Protein AF-A0A1F9XJW6-F1 (afdb_monomer)

Radius of gyration: 39.07 Å; Cα contacts (8 Å, |Δi|>4): 129; chains: 1; bounding box: 81×74×136 Å

Solvent-accessible surface area (backbone atoms only — not comparable to full-atom values): 18898 Å² total; per-residue (Å²): 128,66,72,68,56,54,55,54,53,54,54,53,54,53,54,52,55,54,54,67,70,57,61,78,80,76,74,86,82,83,87,76,92,79,86,77,86,82,75,82,72,80,76,80,79,84,74,91,70,96,68,95,82,71,91,80,69,71,83,71,59,67,58,60,57,50,54,55,50,53,52,53,53,46,32,70,75,34,36,72,61,27,33,57,49,10,54,53,30,28,59,50,9,52,54,30,29,54,53,9,52,58,29,29,58,52,7,53,60,27,34,58,51,12,51,61,29,39,79,70,72,37,52,75,62,11,54,57,29,33,57,51,8,53,54,29,29,56,50,8,54,53,30,28,60,50,8,55,54,32,26,62,48,10,52,55,36,30,56,55,12,51,57,49,49,54,56,49,51,53,53,49,52,54,49,50,52,48,62,70,67,65,77,79,77,74,86,70,70,82,76,79,76,66,90,73,81,82,74,91,81,74,89,77,78,78,68,86,76,81,77,74,78,79,77,81,79,80,76,71,90,72,86,71,81,71,80,80,74,80,79,76,79,79,73,80,87,69,84,78,80,76,72,80,80,74,80,76,74,79,80,70,80,77,72,82,78,73,81,74,81,79,77,82,91,76,75,77,76,78,78,84,74,81,75,82,74,87,79,73,77,83,78,87,78,81,84,78,86,84,89,78,87,133

Secondary structure (DSSP, 8-state):
-HHHHHHHHHHHHHHHHHHHHHGGGS------PPP--------------------SS-TTHHHHHHHHHHHHHHHHH-HHHHHHHHHHHHHHHHHHHHHHHHHHHHHHHHHHHHHHHHTTT-HHHHHHHHHHHHHHHHHHHHHHHHHHHHHHHHHHHHHHHHHHHHHHHHHHHHHHHHHHHTSSS----------------------------------------PPPPP---------------PPPPP---PPP-PPPPPP-TT-PPPPPPPPP-TT-PPP-----------

Foldseek 3Di:
DPVVVVVVVVVVVVVVVVVVVPPVPPDDDDDDDDDDDPDPPPPPPPDDDDDPPPPDDDPPPVVVVVVVVVLLVVCLVCLPVLLVVLVVLLVVLVVLLVVLVVLLVVLVVLQVVLVVCVVVVNNVSSVVSNVVSVVSNVVSVVSNVVSVVSNVVSVVSNVSSVVSVVVVVVVVVVVVVCVVVVPPDDPPDPPPPDPDPPDPDDDPPPDPDPPPPDDDPPPDDDPPPDPDDPDDPDDPDDPPPPDPDDPDPPPPDDPPDPPDDDDDPDDDPPDDDDDPDPPDDDDDDDDDDDDDDD

Nearest PDB structures (foldseek):
  9eon-assembly1_A  TM=7.447E-01  e=4.472E-01  Synechocystis sp. PCC 6803
  7o3x-assembly1_E  TM=5.287E-01  e=9.863E-02  Synechocystis sp. PCC 6803 substr. Kazusa
  8qhw-assembly1_E  TM=7.324E-01  e=5.643E-01  Synechocystis sp. PCC 6803
  4whe-assembly1_A  TM=7.613E-01  e=9.522E-01  Escherichia coli K-12
  9eom-assembly1_A-2  TM=7.386E-01  e=8.477E-01  Synechocystis sp. PCC 6803

Structure (mmCIF, N/CA/C/O backbone):
data_AF-A0A1F9XJW6-F1
#
_entry.id   AF-A0A1F9XJW6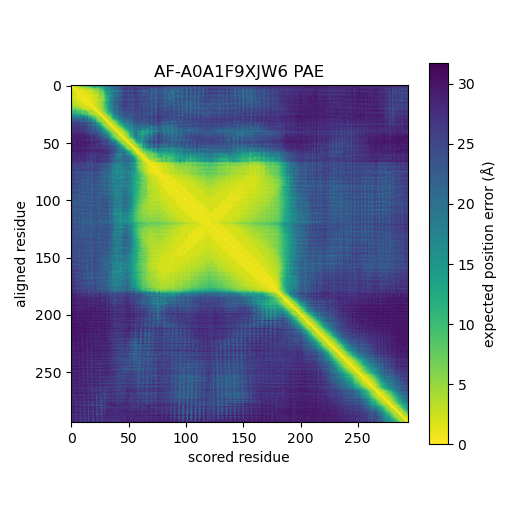-F1
#
loop_
_atom_site.group_PDB
_atom_site.id
_atom_site.type_symbol
_atom_site.label_atom_id
_atom_site.label_alt_id
_atom_site.label_comp_id
_atom_site.label_asym_id
_atom_site.label_entity_id
_atom_site.label_seq_id
_atom_site.pdbx_PDB_ins_code
_atom_site.Cartn_x
_atom_site.Cartn_y
_atom_site.Cartn_z
_atom_site.occupancy
_atom_site.B_iso_or_equiv
_atom_site.auth_seq_id
_atom_site.auth_comp_id
_atom_site.auth_asym_id
_atom_site.auth_atom_id
_atom_site.pdbx_PDB_model_num
ATOM 1 N N . MET A 1 1 ? 3.107 -6.593 47.183 1.00 51.91 1 MET A N 1
ATOM 2 C CA . MET A 1 1 ? 2.900 -5.340 46.409 1.00 51.91 1 MET A CA 1
ATOM 3 C C . MET A 1 1 ? 4.132 -4.895 45.603 1.00 51.91 1 MET A C 1
ATOM 5 O O . MET A 1 1 ? 4.040 -3.910 44.878 1.00 51.91 1 MET A O 1
ATOM 9 N N . GLU A 1 2 ? 5.261 -5.609 45.651 1.00 59.97 2 GLU A N 1
ATOM 10 C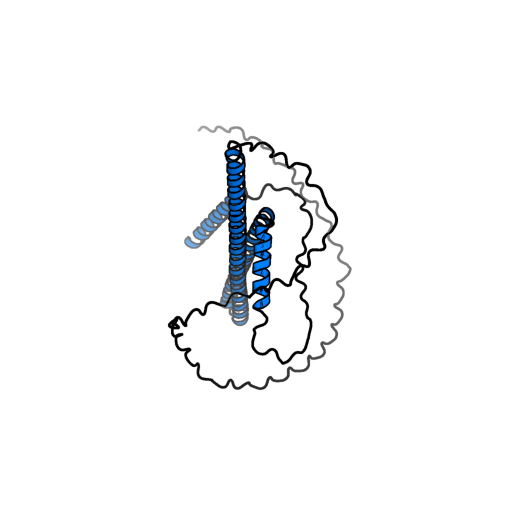 CA . GLU A 1 2 ? 6.522 -5.151 45.036 1.00 59.97 2 GLU A CA 1
ATOM 11 C C . GLU A 1 2 ? 6.629 -5.425 43.524 1.00 59.97 2 GLU A C 1
ATOM 13 O O . GLU A 1 2 ? 7.205 -4.624 42.790 1.00 59.97 2 GLU A O 1
ATOM 18 N N . GLY A 1 3 ? 5.964 -6.465 43.006 1.00 62.66 3 GLY A N 1
ATOM 19 C CA . GLY A 1 3 ? 6.043 -6.819 41.580 1.00 62.66 3 GLY A CA 1
ATOM 20 C C . GLY A 1 3 ? 5.408 -5.807 40.613 1.00 62.66 3 GLY A C 1
ATOM 21 O O . GLY A 1 3 ? 5.877 -5.649 39.488 1.00 62.66 3 GLY A O 1
ATOM 22 N N . LYS A 1 4 ? 4.367 -5.069 41.035 1.00 69.88 4 LYS A N 1
ATOM 23 C CA . LYS A 1 4 ? 3.706 -4.064 40.173 1.00 69.88 4 LYS A CA 1
ATOM 24 C C . LYS A 1 4 ? 4.541 -2.789 40.010 1.00 69.88 4 LYS A C 1
ATOM 26 O O . LYS A 1 4 ? 4.472 -2.152 38.963 1.00 69.88 4 LYS A O 1
ATOM 31 N N . LYS A 1 5 ? 5.360 -2.435 41.009 1.00 73.31 5 LYS A N 1
ATOM 32 C CA . LYS A 1 5 ? 6.242 -1.259 40.935 1.00 73.31 5 LYS A CA 1
ATOM 33 C C . LYS A 1 5 ? 7.431 -1.506 40.003 1.00 73.31 5 LYS A C 1
ATOM 35 O O . LYS A 1 5 ? 7.752 -0.627 39.209 1.00 73.31 5 LYS A O 1
ATOM 40 N N . MET A 1 6 ? 8.002 -2.716 40.008 1.00 74.44 6 MET A N 1
ATOM 41 C CA . MET A 1 6 ? 9.102 -3.065 39.098 1.00 74.44 6 MET A CA 1
ATOM 42 C C . MET A 1 6 ? 8.693 -3.064 37.620 1.00 74.44 6 MET A C 1
ATOM 44 O O . MET A 1 6 ? 9.423 -2.522 36.796 1.00 74.44 6 MET A O 1
ATOM 48 N N . LYS A 1 7 ? 7.502 -3.576 37.273 1.00 78.12 7 LYS A N 1
ATOM 49 C CA . LYS A 1 7 ? 7.021 -3.555 35.876 1.00 78.12 7 LYS A CA 1
ATOM 50 C C . LYS A 1 7 ? 6.853 -2.131 35.334 1.00 78.12 7 LYS A C 1
ATOM 52 O O . LYS A 1 7 ? 7.158 -1.876 34.172 1.00 78.12 7 LYS A O 1
ATOM 57 N N . LYS A 1 8 ? 6.419 -1.194 36.185 1.00 80.56 8 LYS A N 1
ATOM 58 C CA . LYS A 1 8 ? 6.238 0.215 35.806 1.00 80.56 8 LYS A CA 1
ATOM 59 C C . LYS A 1 8 ? 7.578 0.925 35.586 1.00 80.56 8 LYS A C 1
ATOM 61 O O . LYS A 1 8 ? 7.698 1.687 34.634 1.00 80.56 8 LYS A O 1
ATOM 66 N N . LEU A 1 9 ? 8.588 0.620 36.407 1.00 80.56 9 LEU A N 1
ATOM 67 C CA . LEU A 1 9 ? 9.948 1.131 36.206 1.00 80.56 9 LEU A CA 1
ATOM 68 C C . LEU A 1 9 ? 10.569 0.596 34.907 1.00 80.56 9 LEU A C 1
ATOM 70 O O . LEU A 1 9 ? 11.133 1.366 34.138 1.00 80.56 9 LEU A O 1
ATOM 74 N N . PHE A 1 10 ? 10.415 -0.702 34.631 1.00 84.19 10 PHE A N 1
ATOM 75 C CA . PHE A 1 10 ? 10.996 -1.330 33.440 1.00 84.19 10 PHE A CA 1
ATOM 76 C C . PHE A 1 10 ? 10.370 -0.802 32.138 1.00 84.19 10 PHE A C 1
ATOM 78 O O . PHE A 1 10 ? 11.079 -0.513 31.178 1.00 84.19 10 PHE A O 1
ATOM 85 N N . SER A 1 11 ? 9.049 -0.591 32.130 1.00 83.25 11 SER A N 1
ATOM 86 C CA . SER A 1 11 ? 8.334 0.024 31.003 1.00 83.25 11 SER A CA 1
ATOM 87 C C . SER A 1 11 ? 8.794 1.463 30.727 1.00 83.25 11 SER A C 1
ATOM 89 O O . SER A 1 11 ? 8.981 1.827 29.567 1.00 83.25 11 SER A O 1
ATOM 91 N N . MET A 1 12 ? 9.042 2.266 31.770 1.00 80.00 12 MET A N 1
ATOM 92 C CA . MET A 1 12 ? 9.513 3.649 31.612 1.00 80.00 12 MET A CA 1
ATOM 93 C C . MET A 1 12 ? 10.936 3.723 31.043 1.00 80.00 12 MET A C 1
ATOM 95 O O . MET A 1 12 ? 11.207 4.559 30.182 1.00 80.00 12 MET A O 1
ATOM 99 N N . VAL A 1 13 ? 11.831 2.832 31.483 1.00 79.69 13 VAL A N 1
ATOM 100 C CA . VAL A 1 13 ? 13.213 2.768 30.979 1.00 79.69 13 VAL A CA 1
ATOM 101 C C . VAL A 1 13 ? 13.242 2.331 29.511 1.00 79.69 13 VAL A C 1
ATOM 103 O O . VAL A 1 13 ? 13.961 2.925 28.709 1.00 79.69 13 VAL A O 1
ATOM 106 N N . LEU A 1 14 ? 12.411 1.354 29.133 1.00 81.88 14 LEU A N 1
ATOM 107 C CA . LEU A 1 14 ? 12.336 0.872 27.753 1.00 81.88 14 LEU A CA 1
ATOM 108 C C . LEU A 1 14 ? 11.771 1.938 26.796 1.00 81.88 14 LEU A C 1
ATOM 110 O O . LEU A 1 14 ? 12.316 2.141 25.713 1.00 81.88 14 LEU A O 1
ATOM 114 N N . ALA A 1 15 ? 10.735 2.676 27.212 1.00 76.69 15 ALA A N 1
ATOM 115 C CA . ALA A 1 15 ? 10.178 3.777 26.422 1.00 76.69 15 ALA A CA 1
ATOM 116 C C . ALA A 1 15 ? 11.183 4.930 26.225 1.00 76.69 15 ALA A C 1
ATOM 118 O O . ALA A 1 15 ? 11.263 5.501 25.136 1.00 76.69 15 ALA A O 1
ATOM 119 N N . GLY A 1 16 ? 11.990 5.238 27.249 1.00 71.62 16 GLY A N 1
ATOM 120 C CA . GLY A 1 16 ? 13.049 6.248 27.163 1.00 71.62 16 GLY A CA 1
ATOM 121 C C . GLY A 1 16 ? 14.167 5.874 26.183 1.00 71.62 16 GLY A C 1
ATOM 122 O O . GLY A 1 16 ? 14.610 6.723 25.410 1.00 71.62 16 GLY A O 1
ATOM 123 N N . MET A 1 17 ? 14.582 4.602 26.156 1.00 71.31 17 MET A N 1
ATOM 124 C CA . MET A 1 17 ? 15.602 4.125 25.211 1.00 71.31 17 MET A CA 1
ATOM 125 C C . MET A 1 17 ? 15.122 4.148 23.755 1.00 71.31 17 MET A C 1
ATOM 127 O O . MET A 1 17 ? 15.890 4.521 22.871 1.00 71.31 17 MET A O 1
ATOM 131 N N . ILE A 1 18 ? 13.853 3.812 23.495 1.00 69.44 18 ILE A N 1
ATOM 132 C CA . ILE A 1 18 ? 13.290 3.863 22.136 1.00 69.44 18 ILE A CA 1
ATOM 133 C C . ILE A 1 18 ? 13.202 5.314 21.641 1.00 69.44 18 ILE A C 1
ATOM 135 O O . ILE A 1 18 ? 13.579 5.597 20.506 1.00 69.44 18 ILE A O 1
ATOM 139 N N . ALA A 1 19 ? 12.782 6.258 22.491 1.00 59.31 19 ALA A N 1
ATOM 140 C CA . ALA A 1 19 ? 12.709 7.670 22.113 1.00 59.31 19 ALA A CA 1
ATOM 141 C C . ALA A 1 19 ? 14.088 8.259 21.750 1.00 59.31 19 ALA A C 1
ATOM 143 O O . ALA A 1 19 ? 14.200 8.991 20.768 1.00 59.31 19 ALA A O 1
ATOM 144 N N . ALA A 1 20 ? 15.145 7.898 22.487 1.00 56.91 20 ALA A N 1
ATOM 145 C CA . ALA A 1 20 ? 16.503 8.385 22.230 1.00 56.91 20 ALA A CA 1
ATOM 146 C C . ALA A 1 20 ? 17.121 7.837 20.927 1.00 56.91 20 ALA A C 1
ATOM 148 O O . ALA A 1 20 ? 17.938 8.519 20.312 1.00 56.91 20 ALA A O 1
ATOM 149 N N . ALA A 1 21 ? 16.718 6.643 20.478 1.00 58.50 21 ALA A N 1
ATOM 150 C CA . ALA A 1 21 ? 17.235 6.033 19.251 1.00 58.50 21 ALA A CA 1
ATOM 151 C C . ALA A 1 21 ? 16.559 6.550 17.965 1.00 58.50 21 ALA A C 1
ATOM 153 O O . ALA A 1 21 ? 17.171 6.509 16.901 1.00 58.50 21 ALA A O 1
ATOM 154 N N . VAL A 1 22 ? 15.319 7.052 18.041 1.00 54.22 22 VAL A N 1
ATOM 155 C CA . VAL A 1 22 ? 14.561 7.511 16.854 1.00 54.22 22 VAL A CA 1
ATOM 156 C C . VAL A 1 22 ? 14.770 9.003 16.548 1.00 54.22 22 VAL A C 1
ATOM 158 O O . VAL A 1 22 ? 14.610 9.433 15.407 1.00 54.22 22 VAL A O 1
ATOM 161 N N . LEU A 1 23 ? 15.183 9.806 17.533 1.00 46.47 23 LEU A N 1
ATOM 162 C CA . LEU A 1 23 ? 15.310 11.261 17.387 1.00 46.47 23 LEU A CA 1
ATOM 163 C C . LEU A 1 23 ? 16.379 11.780 16.393 1.00 46.47 23 LEU A C 1
ATOM 165 O O . LEU A 1 23 ? 16.123 12.833 15.807 1.00 46.47 23 LEU A O 1
ATOM 169 N N . PRO A 1 24 ? 17.523 11.118 16.124 1.00 49.72 24 PRO A N 1
ATOM 170 C CA . PRO A 1 24 ? 18.512 11.677 15.198 1.00 49.72 24 PRO A CA 1
ATOM 171 C C . PRO A 1 24 ? 18.235 11.426 13.701 1.00 49.72 24 PRO A C 1
ATOM 173 O O . PRO A 1 24 ? 19.009 11.898 12.877 1.00 49.72 24 PRO A O 1
ATOM 176 N N . LEU A 1 25 ? 17.145 10.747 13.312 1.00 52.47 25 LEU A N 1
ATOM 177 C CA . LEU A 1 25 ? 16.832 10.459 11.895 1.00 52.47 25 LEU A CA 1
ATOM 178 C C . LEU A 1 25 ? 15.906 11.485 11.207 1.00 52.47 25 LEU A C 1
ATOM 180 O O . LEU A 1 25 ? 15.535 11.290 10.055 1.00 52.47 25 LEU A O 1
ATOM 184 N N . PHE A 1 26 ? 15.527 12.574 11.886 1.00 49.31 26 PHE A N 1
ATOM 185 C CA . PHE A 1 26 ? 14.564 13.563 11.366 1.00 49.31 26 PHE A CA 1
ATOM 186 C C . PHE A 1 26 ? 15.106 14.992 11.224 1.00 49.31 26 PHE A C 1
ATOM 188 O O . PHE A 1 26 ? 14.334 15.929 11.006 1.00 49.31 26 PHE A O 1
ATOM 195 N N . ALA A 1 27 ? 16.420 15.181 11.317 1.00 47.72 27 ALA A N 1
ATOM 196 C CA . ALA A 1 27 ? 17.040 16.443 10.945 1.00 47.72 27 ALA A CA 1
ATOM 197 C C . ALA A 1 27 ? 17.564 16.339 9.509 1.00 47.72 27 ALA A C 1
ATOM 199 O O . ALA A 1 27 ? 18.349 15.447 9.219 1.00 47.72 27 ALA A O 1
ATOM 200 N N . GLU A 1 28 ? 17.160 17.303 8.677 1.00 49.34 28 GLU A N 1
ATOM 201 C CA . GLU A 1 28 ? 17.717 17.614 7.352 1.00 49.34 28 GLU A CA 1
ATOM 202 C C . GLU A 1 28 ? 16.995 17.009 6.132 1.00 49.34 28 GLU A C 1
ATOM 204 O O . GLU A 1 28 ? 17.388 15.998 5.575 1.00 49.34 28 GLU A O 1
ATOM 209 N N . GLU A 1 29 ? 15.968 17.720 5.645 1.00 45.22 29 GLU A N 1
ATOM 210 C CA . GLU A 1 29 ? 15.881 18.042 4.212 1.00 45.22 29 GLU A CA 1
ATOM 211 C C . GLU A 1 29 ? 14.974 19.265 3.987 1.00 45.22 29 GLU A C 1
ATOM 213 O O . GLU A 1 29 ? 13.747 19.231 4.122 1.00 45.22 29 GLU A O 1
ATOM 218 N N . LYS A 1 30 ? 15.615 20.398 3.686 1.00 46.75 30 LYS A N 1
ATOM 219 C CA . LYS A 1 30 ? 14.968 21.642 3.268 1.00 46.75 30 LYS A CA 1
ATOM 220 C C . LYS A 1 30 ? 14.551 21.537 1.798 1.00 46.75 30 LYS A C 1
ATOM 222 O O . LYS A 1 30 ? 15.391 21.379 0.924 1.00 46.75 30 LYS A O 1
ATOM 227 N N . SER A 1 31 ? 13.247 21.687 1.573 1.00 56.38 31 SER A N 1
ATOM 228 C CA . SER A 1 31 ? 12.591 22.368 0.443 1.00 56.38 31 SER A CA 1
ATOM 229 C C . SER A 1 31 ? 13.362 22.455 -0.887 1.00 56.38 31 SER A C 1
ATOM 231 O O . SER A 1 31 ? 14.024 23.454 -1.166 1.00 56.38 31 SER A O 1
ATOM 233 N N . GLY A 1 32 ? 13.158 21.457 -1.749 1.00 42.62 32 GLY A N 1
ATOM 234 C CA . GLY A 1 32 ? 13.296 21.590 -3.199 1.00 42.62 32 GLY A CA 1
ATOM 235 C C . GLY A 1 32 ? 11.911 21.603 -3.844 1.00 42.62 32 GLY A C 1
ATOM 236 O O . GLY A 1 32 ? 11.192 20.604 -3.798 1.00 42.62 32 GLY A O 1
ATOM 237 N N . GLU A 1 33 ? 11.523 22.742 -4.412 1.00 50.03 33 GLU A N 1
ATOM 238 C CA . GLU A 1 33 ? 10.336 22.884 -5.254 1.00 50.03 33 GLU A CA 1
ATOM 239 C C . GLU A 1 33 ? 10.422 21.909 -6.440 1.00 50.03 33 GLU A C 1
ATOM 241 O O . GLU A 1 33 ? 11.383 21.931 -7.210 1.00 50.03 33 GLU A O 1
ATOM 246 N N . LEU A 1 34 ? 9.420 21.036 -6.589 1.00 46.56 34 LEU A N 1
ATOM 247 C CA . LEU A 1 34 ? 9.275 20.174 -7.762 1.00 46.56 34 LEU A CA 1
ATOM 248 C C . LEU A 1 34 ? 8.178 20.707 -8.692 1.00 46.56 34 LEU A C 1
ATOM 250 O O . LEU A 1 34 ? 7.112 21.107 -8.217 1.00 46.56 34 LEU A O 1
ATOM 254 N N . PRO A 1 35 ? 8.395 20.652 -10.017 1.00 54.34 35 PRO A N 1
ATOM 255 C CA . PRO A 1 35 ? 7.441 21.136 -10.997 1.00 54.34 35 PRO A CA 1
ATOM 256 C C . PRO A 1 35 ? 6.358 20.095 -11.331 1.00 54.34 35 PRO A C 1
ATOM 258 O O . PRO A 1 35 ? 6.634 18.910 -11.509 1.00 54.34 35 PRO A O 1
ATOM 261 N N . VAL A 1 36 ? 5.141 20.624 -11.489 1.00 47.56 36 VAL A N 1
ATOM 262 C CA . VAL A 1 36 ? 4.050 20.210 -12.390 1.00 47.56 36 VAL A CA 1
ATOM 263 C C . VAL A 1 36 ? 3.493 18.788 -12.212 1.00 47.56 36 VAL A C 1
ATOM 265 O O . VAL A 1 36 ? 4.024 17.790 -12.698 1.00 47.56 36 VAL A O 1
ATOM 268 N N . ASP A 1 37 ? 2.311 18.750 -11.591 1.00 39.09 37 ASP A N 1
ATOM 269 C CA . ASP A 1 37 ? 1.336 17.662 -11.641 1.00 39.09 37 ASP A CA 1
ATOM 270 C C . ASP A 1 37 ? 1.072 17.205 -13.086 1.00 39.09 37 ASP A C 1
ATOM 272 O O . ASP A 1 37 ? 0.358 17.854 -13.854 1.00 39.09 37 ASP A O 1
ATOM 276 N N . ILE A 1 38 ? 1.576 16.025 -13.451 1.00 46.50 38 ILE A N 1
ATOM 277 C CA . ILE A 1 38 ? 1.017 15.256 -14.566 1.00 46.50 38 ILE A CA 1
ATOM 278 C C . ILE A 1 38 ? -0.254 14.601 -14.026 1.00 46.50 38 ILE A C 1
ATOM 280 O O . ILE A 1 38 ? -0.243 13.486 -13.498 1.00 46.50 38 ILE A O 1
ATOM 284 N N . GLY A 1 39 ? -1.350 15.354 -14.107 1.00 37.69 39 GLY A N 1
ATOM 285 C CA . GLY A 1 39 ? -2.687 14.913 -13.747 1.00 37.69 39 GLY A CA 1
ATOM 286 C C . GLY A 1 39 ? -3.128 13.737 -14.612 1.00 37.69 39 GLY A C 1
ATOM 287 O O . GLY A 1 39 ? -3.752 13.919 -15.653 1.00 37.69 39 GLY A O 1
ATOM 288 N N . LEU A 1 40 ? -2.871 12.514 -14.146 1.00 42.69 40 LEU A N 1
ATOM 289 C CA . LEU A 1 40 ? -3.634 11.341 -14.561 1.00 42.69 40 LEU A CA 1
ATOM 290 C C . LEU A 1 40 ? -4.994 11.403 -13.842 1.00 42.69 40 LEU A C 1
ATOM 292 O O . LEU A 1 40 ? -5.262 10.672 -12.886 1.00 42.69 40 LEU A O 1
ATOM 296 N N . THR A 1 41 ? -5.838 12.356 -14.239 1.00 40.41 41 THR A N 1
ATOM 297 C CA . THR A 1 41 ? -7.213 12.451 -13.753 1.00 40.41 41 THR A CA 1
ATOM 298 C C . THR A 1 41 ? -7.977 11.246 -14.288 1.00 40.41 41 THR A C 1
ATOM 300 O O . THR A 1 41 ? -8.308 11.138 -15.466 1.00 40.41 41 THR A O 1
ATOM 303 N N . VAL A 1 42 ? -8.247 10.288 -13.403 1.00 46.81 42 VAL A N 1
ATOM 304 C CA . VAL A 1 42 ? -9.202 9.210 -13.665 1.00 46.81 42 VAL A CA 1
ATOM 305 C C . VAL A 1 42 ? -10.587 9.855 -13.716 1.00 46.81 42 VAL A C 1
ATOM 307 O O . VAL A 1 42 ? -11.284 9.954 -12.709 1.00 46.81 42 VAL A O 1
ATOM 310 N N . GLN A 1 43 ? -10.960 10.355 -14.894 1.00 40.31 43 GLN A N 1
ATOM 311 C CA . GLN A 1 43 ? -12.299 10.844 -15.192 1.00 40.31 43 GLN A CA 1
ATOM 312 C C . GLN A 1 43 ? -13.257 9.647 -15.099 1.00 40.31 43 GLN A C 1
ATOM 314 O O . GLN A 1 43 ? -13.288 8.762 -15.959 1.00 40.31 43 GLN A O 1
ATOM 319 N N . GLN A 1 44 ? -14.003 9.572 -13.996 1.00 41.38 44 GLN A N 1
ATOM 320 C CA . GLN A 1 44 ? -15.122 8.648 -13.846 1.00 41.38 44 GLN A CA 1
ATOM 321 C C . GLN A 1 44 ? -16.255 9.104 -14.769 1.00 41.38 44 GLN A C 1
ATOM 323 O O . GLN A 1 44 ? -17.154 9.837 -14.369 1.00 41.38 44 GLN A O 1
ATOM 328 N N . ASN A 1 45 ? -16.209 8.660 -16.023 1.00 44.34 45 ASN A N 1
ATOM 329 C CA . ASN A 1 45 ? -17.318 8.825 -16.953 1.00 44.34 45 ASN A CA 1
ATOM 330 C C . ASN A 1 45 ? -18.449 7.866 -16.557 1.00 44.34 45 ASN A C 1
ATOM 332 O O . ASN A 1 45 ? -18.479 6.706 -16.974 1.00 44.34 45 ASN A O 1
ATOM 336 N N . ASN A 1 46 ? -19.374 8.370 -15.739 1.00 47.84 46 ASN A N 1
ATOM 337 C CA . ASN A 1 46 ? -20.712 7.818 -15.557 1.00 47.84 46 ASN A CA 1
ATOM 338 C C . ASN A 1 46 ? -21.562 8.179 -16.784 1.00 47.84 46 ASN A C 1
ATOM 340 O O . ASN A 1 46 ? -22.327 9.138 -16.762 1.00 47.84 46 ASN A O 1
ATOM 344 N N . ALA A 1 47 ? -21.414 7.420 -17.868 1.00 41.94 47 ALA A N 1
ATOM 345 C CA . ALA A 1 47 ? -22.366 7.446 -18.972 1.00 41.94 47 ALA A CA 1
ATOM 346 C C . ALA A 1 47 ? -23.370 6.306 -18.768 1.00 41.94 47 ALA A C 1
ATOM 348 O O . ALA A 1 47 ? -23.058 5.135 -18.993 1.00 41.94 47 ALA A O 1
ATOM 349 N N . GLY A 1 48 ? -24.563 6.665 -18.291 1.00 45.09 48 GLY A N 1
ATOM 350 C CA . GLY A 1 48 ? -25.733 5.798 -18.301 1.00 45.09 48 GLY A CA 1
ATOM 351 C C . GLY A 1 48 ? -26.179 5.567 -19.741 1.00 45.09 48 GLY A C 1
ATOM 352 O O . GLY A 1 48 ? -26.695 6.472 -20.387 1.00 45.09 48 GLY A O 1
ATOM 353 N N . GLY A 1 49 ? -25.948 4.358 -20.245 1.00 41.03 49 GLY A N 1
ATOM 354 C CA . GLY A 1 49 ? -26.449 3.893 -21.532 1.00 41.03 49 GLY A CA 1
ATOM 355 C C . GLY A 1 49 ? -27.088 2.525 -21.349 1.00 41.03 49 GLY A C 1
ATOM 356 O O . GLY A 1 49 ? -26.383 1.527 -21.191 1.00 41.03 49 GLY A O 1
ATOM 357 N N . ASN A 1 50 ? -28.421 2.496 -21.348 1.00 50.78 50 ASN A N 1
ATOM 358 C CA . ASN A 1 50 ? -29.223 1.279 -21.394 1.00 50.78 50 ASN A CA 1
ATOM 359 C C . ASN A 1 50 ? -28.890 0.501 -22.674 1.00 50.78 50 ASN A C 1
ATOM 361 O O . ASN A 1 50 ? -29.256 0.912 -23.771 1.00 50.78 50 ASN A O 1
ATOM 365 N N . SER A 1 51 ? -28.201 -0.628 -22.533 1.00 49.53 51 SER A N 1
ATOM 366 C CA . SER A 1 51 ? -28.128 -1.663 -23.565 1.00 49.53 51 SER A CA 1
ATOM 367 C C . SER A 1 51 ? -28.282 -3.018 -22.879 1.00 49.53 51 SER A C 1
ATOM 369 O O . SER A 1 51 ? -27.375 -3.519 -22.217 1.00 49.53 51 SER A O 1
ATOM 371 N N . GLU A 1 52 ? -29.483 -3.588 -22.980 1.00 53.91 52 GLU A N 1
ATOM 372 C CA . GLU A 1 52 ? -29.877 -4.845 -22.328 1.00 53.91 52 GLU A CA 1
ATOM 373 C C . GLU A 1 52 ? -29.294 -6.112 -22.987 1.00 53.91 52 GLU A C 1
ATOM 375 O O . GLU A 1 52 ? -29.602 -7.226 -22.564 1.00 53.91 52 GLU A O 1
ATOM 380 N N . GLU A 1 53 ? -28.391 -5.988 -23.963 1.00 50.50 53 GLU A N 1
ATOM 381 C CA . GLU A 1 53 ? -27.995 -7.115 -24.818 1.00 50.50 53 GLU A CA 1
ATOM 382 C C . GLU A 1 53 ? -26.479 -7.377 -24.879 1.00 50.50 53 GLU A C 1
ATOM 384 O O . GLU A 1 53 ? -25.920 -7.775 -25.895 1.00 50.50 53 GLU A O 1
ATOM 389 N N . ALA A 1 54 ? -25.784 -7.203 -23.751 1.00 50.44 54 ALA A N 1
ATOM 390 C CA . ALA A 1 54 ? -24.386 -7.620 -23.579 1.00 50.44 54 ALA A CA 1
ATOM 391 C C . ALA A 1 54 ? -24.211 -8.575 -22.383 1.00 50.44 54 ALA A C 1
ATOM 393 O O . ALA A 1 54 ? -23.334 -8.414 -21.530 1.00 50.44 54 ALA A O 1
ATOM 394 N N . LYS A 1 55 ? -25.056 -9.608 -22.298 1.00 54.28 55 LYS A N 1
ATOM 395 C CA . LYS A 1 55 ? -24.922 -10.691 -21.312 1.00 54.28 55 LYS A CA 1
ATOM 396 C C . LYS A 1 55 ? -23.817 -11.661 -21.746 1.00 54.28 55 LYS A C 1
ATOM 398 O O . LYS A 1 55 ? -24.065 -12.577 -22.519 1.00 54.28 55 LYS A O 1
ATOM 403 N N . SER A 1 56 ? -22.589 -11.450 -21.253 1.00 57.75 56 SER A N 1
ATOM 404 C CA . SER A 1 56 ? -21.706 -12.515 -20.702 1.00 57.75 56 SER A CA 1
ATOM 405 C C . SER A 1 56 ? -20.221 -12.138 -20.590 1.00 57.75 56 SER A C 1
ATOM 407 O O . SER A 1 56 ? -19.457 -12.875 -19.965 1.00 57.75 56 SER A O 1
ATOM 409 N N . ARG A 1 57 ? -19.769 -10.988 -21.111 1.00 56.25 57 ARG A N 1
ATOM 410 C CA . ARG A 1 57 ? -18.368 -10.554 -20.953 1.00 56.25 57 ARG A CA 1
ATOM 411 C C . ARG A 1 57 ? -18.253 -9.508 -19.848 1.00 56.25 57 ARG A C 1
ATOM 413 O O . ARG A 1 57 ? -18.572 -8.347 -20.061 1.00 56.25 57 ARG A O 1
ATOM 420 N N . ALA A 1 58 ? -17.794 -9.931 -18.667 1.00 54.72 58 ALA A N 1
ATOM 421 C CA . ALA A 1 58 ? -17.558 -9.067 -17.508 1.00 54.72 58 ALA A CA 1
ATOM 422 C C . ALA A 1 58 ? -16.816 -7.765 -17.913 1.00 54.72 58 ALA A C 1
ATOM 424 O O . ALA A 1 58 ? -15.622 -7.824 -18.232 1.00 54.72 58 ALA A O 1
ATOM 425 N N . PRO A 1 59 ? -17.471 -6.585 -17.879 1.00 56.25 59 PRO A N 1
ATOM 426 C CA . PRO A 1 59 ? -16.929 -5.339 -18.440 1.00 56.25 59 PRO A CA 1
ATOM 427 C C . PRO A 1 59 ? -15.683 -4.797 -17.709 1.00 56.25 59 PRO A C 1
ATOM 429 O O . PRO A 1 59 ? -15.064 -3.832 -18.154 1.00 56.25 59 PRO A O 1
ATOM 432 N N . GLY A 1 60 ? -15.254 -5.430 -16.611 1.00 56.94 60 GLY A N 1
ATOM 433 C CA . GLY A 1 60 ? -14.087 -5.020 -15.826 1.00 56.94 60 GLY A CA 1
ATOM 434 C C . GLY A 1 60 ? -12.730 -5.578 -16.279 1.00 56.94 60 GLY A C 1
ATOM 435 O O . GLY A 1 60 ? -11.702 -5.063 -15.843 1.00 56.94 60 GLY A O 1
ATOM 436 N N . GLN A 1 61 ? -12.674 -6.621 -17.119 1.00 56.59 61 GLN A N 1
ATOM 437 C CA . GLN A 1 61 ? -11.387 -7.253 -17.472 1.00 56.59 61 GLN A CA 1
ATOM 438 C C . GLN A 1 61 ? -10.673 -6.599 -18.663 1.00 56.59 61 GLN A C 1
ATOM 440 O O . GLN A 1 61 ? -9.445 -6.616 -18.723 1.00 56.59 61 GLN A O 1
ATOM 445 N N . VAL A 1 62 ? -11.413 -5.989 -19.594 1.00 59.41 62 VAL A N 1
ATOM 446 C CA . VAL A 1 62 ? -10.825 -5.419 -20.820 1.00 59.41 62 VAL A CA 1
ATOM 447 C C . VAL A 1 62 ? -10.031 -4.139 -20.528 1.00 59.41 62 VAL A C 1
ATOM 449 O O . VAL A 1 62 ? -8.959 -3.955 -21.100 1.00 59.41 62 VAL A O 1
ATOM 452 N N . LYS A 1 63 ? -10.486 -3.301 -19.582 1.00 63.03 63 LYS A N 1
ATOM 453 C CA . LYS A 1 63 ? -9.778 -2.064 -19.195 1.00 63.03 63 LYS A CA 1
ATOM 454 C C . LYS A 1 63 ? -8.432 -2.354 -18.511 1.00 63.03 63 LYS A C 1
ATOM 456 O O . LYS A 1 63 ? -7.406 -1.878 -18.978 1.00 63.03 63 LYS A O 1
ATOM 461 N N . LYS A 1 64 ? -8.401 -3.278 -17.540 1.00 62.06 64 LYS A N 1
ATOM 462 C CA . LYS A 1 64 ? -7.179 -3.631 -16.780 1.00 62.06 64 LYS A CA 1
ATOM 463 C C . LYS A 1 64 ? -6.007 -4.105 -17.650 1.00 62.06 64 LYS A C 1
ATOM 465 O O . LYS A 1 64 ? -4.846 -3.899 -17.302 1.00 62.06 64 LYS A O 1
ATOM 470 N N . ASN A 1 65 ? -6.292 -4.769 -18.770 1.00 67.50 65 ASN A N 1
ATOM 471 C CA . ASN A 1 65 ? -5.251 -5.263 -19.673 1.00 67.50 65 ASN A CA 1
ATOM 472 C C . ASN A 1 65 ? -4.681 -4.168 -20.584 1.00 67.50 65 ASN A C 1
ATOM 474 O O . ASN A 1 65 ? -3.526 -4.278 -21.000 1.00 67.50 65 ASN A O 1
ATOM 478 N N . ARG A 1 66 ? -5.471 -3.131 -20.887 1.00 66.06 66 ARG A N 1
ATOM 479 C CA . ARG A 1 66 ? -5.022 -1.965 -21.654 1.00 66.06 66 ARG A CA 1
ATOM 480 C C . ARG A 1 66 ? -4.043 -1.141 -20.821 1.00 66.06 66 ARG A C 1
ATOM 482 O O . ARG A 1 66 ? -2.914 -0.935 -21.260 1.00 66.06 66 ARG A O 1
ATOM 489 N N . ASP A 1 67 ? -4.409 -0.881 -19.568 1.00 76.19 67 ASP A N 1
ATOM 490 C CA . ASP A 1 67 ? -3.584 -0.145 -18.604 1.00 76.19 67 ASP A CA 1
ATOM 491 C C . ASP A 1 67 ? -2.209 -0.810 -18.420 1.00 76.19 67 ASP A C 1
ATOM 493 O O . ASP A 1 67 ? -1.172 -0.155 -18.401 1.00 76.19 67 ASP A O 1
ATOM 497 N N . ARG A 1 68 ? -2.157 -2.149 -18.376 1.00 81.62 68 ARG A N 1
ATOM 498 C CA . ARG A 1 68 ? -0.891 -2.877 -18.192 1.00 81.62 68 ARG A CA 1
ATOM 499 C C . ARG A 1 68 ? 0.044 -2.801 -19.405 1.00 81.62 68 ARG A C 1
ATOM 501 O O . ARG A 1 68 ? 1.260 -2.870 -19.227 1.00 81.62 68 ARG A O 1
ATOM 508 N N . LYS A 1 69 ? -0.491 -2.707 -20.629 1.00 87.19 69 LYS A N 1
ATOM 509 C CA . LYS A 1 69 ? 0.325 -2.521 -21.844 1.00 87.19 69 LYS A CA 1
ATOM 510 C C . LYS A 1 69 ? 0.860 -1.095 -21.922 1.00 87.19 69 LYS A C 1
ATOM 512 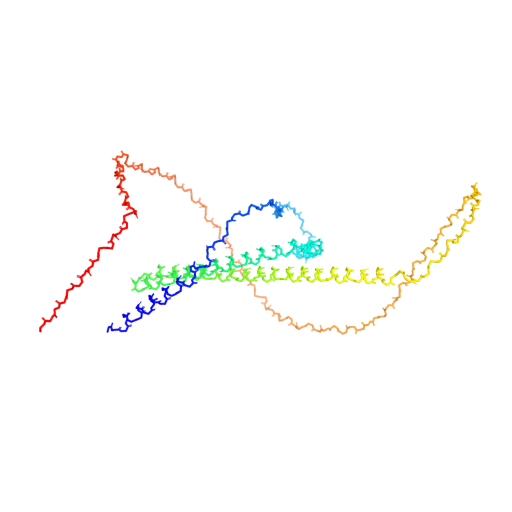O O . LYS A 1 69 ? 2.043 -0.926 -22.193 1.00 87.19 69 LYS A O 1
ATOM 517 N N . GLU A 1 70 ? 0.014 -0.113 -21.627 1.00 87.62 70 GLU A N 1
ATOM 518 C CA . GLU A 1 70 ? 0.382 1.305 -21.621 1.00 87.62 70 GLU A CA 1
ATOM 519 C C . GLU A 1 70 ? 1.455 1.595 -20.563 1.00 87.62 70 GLU A C 1
ATOM 521 O O . GLU A 1 70 ? 2.463 2.222 -20.874 1.00 87.62 70 GLU A O 1
ATOM 526 N N . VAL A 1 71 ? 1.333 1.020 -19.361 1.00 83.50 71 VAL A N 1
ATOM 527 C CA . VAL A 1 71 ? 2.369 1.122 -18.320 1.00 83.50 71 VAL A CA 1
ATOM 528 C C . VAL A 1 71 ? 3.691 0.488 -18.769 1.00 83.50 71 VAL A C 1
ATOM 530 O O . VAL A 1 71 ? 4.747 1.085 -18.589 1.00 83.50 71 VAL A O 1
ATOM 533 N N . LYS A 1 72 ? 3.674 -0.692 -19.406 1.00 89.31 72 LYS A N 1
ATOM 534 C CA . LYS A 1 72 ? 4.908 -1.314 -19.928 1.00 89.31 72 LYS A CA 1
ATOM 535 C C . LYS A 1 72 ? 5.568 -0.481 -21.027 1.00 89.31 72 LYS A C 1
ATOM 537 O O . LYS A 1 72 ? 6.792 -0.373 -21.054 1.00 89.31 72 LYS A O 1
ATOM 542 N N . GLU A 1 73 ? 4.775 0.077 -21.937 1.00 92.00 73 GLU A N 1
ATOM 543 C CA . GLU A 1 73 ? 5.268 0.995 -22.967 1.00 92.00 73 GLU A CA 1
ATOM 544 C C . GLU A 1 73 ? 5.873 2.259 -22.355 1.00 92.00 73 GLU A C 1
ATOM 546 O O . GLU A 1 73 ? 6.943 2.685 -22.788 1.00 92.00 73 GLU A O 1
ATOM 551 N N . PHE A 1 74 ? 5.227 2.824 -21.333 1.00 88.88 74 PHE A N 1
ATOM 552 C CA . PHE A 1 74 ? 5.722 3.987 -20.605 1.00 88.88 74 PHE A CA 1
ATOM 553 C C . PHE A 1 74 ? 7.073 3.706 -19.939 1.00 88.88 74 PHE A C 1
ATOM 555 O O . PHE A 1 74 ? 8.023 4.449 -20.172 1.00 88.88 74 PHE A O 1
ATOM 562 N N . ILE A 1 75 ? 7.197 2.591 -19.206 1.00 91.19 75 ILE A N 1
ATOM 563 C CA . ILE A 1 75 ? 8.455 2.188 -18.550 1.00 91.19 75 ILE A CA 1
ATOM 564 C C . ILE A 1 75 ? 9.583 2.028 -19.573 1.00 91.19 75 ILE A C 1
ATOM 566 O O . ILE A 1 75 ? 10.712 2.444 -19.335 1.00 91.19 75 ILE A O 1
ATOM 570 N N . LYS A 1 76 ? 9.275 1.461 -20.743 1.00 91.88 76 LYS A N 1
ATOM 571 C CA . LYS A 1 76 ? 10.252 1.286 -21.822 1.00 91.88 76 LYS A CA 1
ATOM 572 C C . LYS A 1 76 ? 10.708 2.617 -22.428 1.00 91.88 76 LYS A C 1
ATOM 574 O O . LYS A 1 76 ? 11.863 2.733 -22.823 1.00 91.88 76 LYS A O 1
ATOM 579 N N . LYS A 1 77 ? 9.801 3.588 -22.562 1.00 94.19 77 LYS A N 1
ATOM 580 C CA . LYS A 1 77 ? 10.085 4.903 -23.161 1.00 94.19 77 LYS A CA 1
ATOM 581 C C . LYS A 1 77 ? 10.774 5.857 -22.181 1.00 94.19 77 LYS A C 1
ATOM 583 O O . LYS A 1 77 ? 11.550 6.699 -22.620 1.00 94.19 77 LYS A O 1
ATOM 588 N N . HIS A 1 78 ? 10.513 5.720 -20.881 1.00 93.38 78 HIS A N 1
ATOM 589 C CA . HIS A 1 78 ? 10.986 6.643 -19.849 1.00 93.38 78 HIS A CA 1
ATOM 590 C C . HIS A 1 78 ? 11.493 5.893 -18.601 1.00 93.38 78 HIS A C 1
ATOM 592 O O . HIS A 1 78 ? 10.815 5.903 -17.571 1.00 93.38 78 HIS A O 1
ATOM 598 N N . PRO A 1 79 ? 12.684 5.265 -18.647 1.00 87.94 79 PRO A N 1
ATOM 599 C CA . PRO A 1 79 ? 13.197 4.460 -17.534 1.00 87.94 79 PRO A CA 1
ATOM 600 C C . PRO A 1 79 ? 13.391 5.285 -16.252 1.00 87.94 79 PRO A C 1
ATOM 602 O O . PRO A 1 79 ? 12.939 4.876 -15.190 1.00 87.94 79 PRO A O 1
ATOM 605 N N . TYR A 1 80 ? 13.940 6.499 -16.357 1.00 90.69 80 TYR A N 1
ATOM 606 C CA . TYR A 1 80 ? 14.125 7.391 -15.204 1.00 90.69 80 TYR A CA 1
ATOM 607 C C . TYR A 1 80 ? 12.796 7.848 -14.572 1.00 90.69 80 TYR A C 1
ATOM 609 O O . TYR A 1 80 ? 12.664 7.967 -13.355 1.00 90.69 80 TYR A O 1
ATOM 617 N N . ALA A 1 81 ? 11.770 8.089 -15.396 1.00 91.88 81 ALA A N 1
ATOM 618 C CA . ALA A 1 81 ? 10.447 8.448 -14.886 1.00 91.88 81 ALA A CA 1
ATOM 619 C C . ALA A 1 81 ? 9.754 7.251 -14.219 1.00 91.88 81 ALA A C 1
ATOM 621 O O . ALA A 1 81 ? 9.015 7.434 -13.252 1.00 91.88 81 ALA A O 1
ATOM 622 N N . ALA A 1 82 ? 9.991 6.037 -14.724 1.00 90.81 82 ALA A N 1
ATOM 623 C CA . ALA A 1 82 ? 9.483 4.808 -14.133 1.00 90.81 82 ALA A CA 1
ATOM 624 C C . ALA A 1 82 ? 10.095 4.538 -12.755 1.00 90.81 82 ALA A C 1
ATOM 626 O O . ALA A 1 82 ? 9.351 4.230 -11.830 1.00 90.81 82 ALA A O 1
ATOM 627 N N . GLU A 1 83 ? 11.401 4.732 -12.594 1.00 91.50 83 GLU A N 1
ATOM 628 C CA . GLU A 1 83 ? 12.099 4.584 -11.313 1.00 91.50 83 GLU A CA 1
ATOM 629 C C . GLU A 1 83 ? 11.538 5.539 -10.246 1.00 91.50 83 GLU A C 1
ATOM 631 O O . GLU A 1 83 ? 11.035 5.091 -9.214 1.00 91.50 83 GLU A O 1
ATOM 636 N N . LYS A 1 84 ? 11.450 6.844 -10.557 1.00 94.06 84 LYS A N 1
ATOM 637 C CA . LYS A 1 84 ? 10.804 7.837 -9.673 1.00 94.06 84 LYS A CA 1
ATOM 638 C C . LYS A 1 84 ? 9.346 7.508 -9.364 1.00 94.06 84 LYS A C 1
ATOM 640 O O . LYS A 1 84 ? 8.836 7.841 -8.294 1.00 94.06 84 LYS A O 1
ATOM 645 N N . TYR A 1 85 ? 8.626 6.922 -10.317 1.00 90.62 85 TYR A N 1
ATOM 646 C CA . TYR A 1 85 ? 7.247 6.500 -10.095 1.00 90.62 85 TYR A CA 1
ATOM 647 C C . TYR A 1 85 ? 7.166 5.288 -9.159 1.00 90.62 85 TYR A C 1
ATOM 649 O O . TYR A 1 85 ? 6.278 5.245 -8.307 1.00 90.62 85 TYR A O 1
ATOM 657 N N . GLY A 1 86 ? 8.098 4.342 -9.288 1.00 91.44 86 GLY A N 1
ATOM 658 C CA . GLY A 1 86 ? 8.240 3.206 -8.385 1.00 91.44 86 GLY A CA 1
ATOM 659 C C . GLY A 1 86 ? 8.527 3.648 -6.951 1.00 91.44 86 GLY A C 1
ATOM 660 O O . GLY A 1 86 ? 7.768 3.299 -6.053 1.00 91.44 86 GLY A O 1
ATOM 661 N N . GLU A 1 87 ? 9.497 4.544 -6.761 1.00 93.50 87 GLU A N 1
ATOM 662 C CA . GLU A 1 87 ? 9.839 5.116 -5.446 1.00 93.50 87 GLU A CA 1
ATOM 663 C C . GLU A 1 87 ? 8.639 5.842 -4.801 1.00 93.50 87 GLU A C 1
ATOM 665 O O . GLU A 1 87 ? 8.335 5.694 -3.616 1.00 93.50 87 GLU A O 1
ATOM 670 N N . LYS A 1 88 ? 7.873 6.606 -5.594 1.00 93.94 88 LYS A N 1
ATOM 671 C CA . LYS A 1 88 ? 6.636 7.248 -5.116 1.00 93.94 88 LYS A CA 1
ATOM 672 C C . LYS A 1 88 ? 5.574 6.231 -4.690 1.00 93.94 88 LYS A C 1
ATOM 674 O O . LYS A 1 88 ? 4.785 6.530 -3.790 1.00 93.94 88 LYS A O 1
ATOM 679 N N . LEU A 1 89 ? 5.493 5.076 -5.352 1.00 90.81 89 LEU A N 1
ATOM 680 C CA . LEU A 1 89 ? 4.561 4.009 -4.987 1.00 90.81 89 LEU A CA 1
ATOM 681 C C . LEU A 1 89 ? 4.981 3.297 -3.702 1.00 90.81 89 LEU A C 1
ATOM 683 O O . LEU A 1 89 ? 4.104 3.040 -2.879 1.00 90.81 89 LEU A O 1
ATOM 687 N N . GLU A 1 90 ? 6.273 3.054 -3.506 1.00 91.62 90 GLU A N 1
ATOM 688 C CA . GLU A 1 90 ? 6.840 2.519 -2.260 1.00 91.62 90 GLU A CA 1
ATOM 689 C C . GLU A 1 90 ? 6.564 3.449 -1.084 1.00 91.62 90 GLU A C 1
ATOM 691 O O . GLU A 1 90 ? 5.846 3.061 -0.165 1.00 91.62 90 GLU A O 1
ATOM 696 N N . LYS A 1 91 ? 6.945 4.731 -1.186 1.00 95.31 91 LYS A N 1
ATOM 697 C CA . LYS A 1 91 ? 6.647 5.752 -0.160 1.00 95.31 91 LYS A CA 1
ATOM 698 C C . LYS A 1 91 ? 5.154 5.856 0.152 1.00 95.31 91 LYS A C 1
ATOM 700 O O . LYS A 1 91 ? 4.738 6.151 1.273 1.00 95.31 91 LYS A O 1
ATOM 705 N N . ARG A 1 92 ? 4.293 5.654 -0.851 1.00 93.31 92 ARG A N 1
ATOM 706 C CA . ARG A 1 92 ? 2.839 5.612 -0.641 1.00 93.31 92 ARG A CA 1
ATOM 707 C C . ARG A 1 92 ? 2.410 4.332 0.081 1.00 93.31 92 ARG A C 1
ATOM 709 O O . ARG A 1 92 ? 1.512 4.410 0.921 1.00 93.31 92 ARG A O 1
ATOM 716 N N . GLY A 1 93 ? 3.021 3.199 -0.250 1.00 93.06 93 GLY A N 1
ATOM 717 C CA . GLY A 1 93 ? 2.834 1.914 0.414 1.00 93.06 93 GLY A CA 1
ATOM 718 C C . GLY A 1 93 ? 3.170 1.987 1.901 1.00 93.06 93 GLY A C 1
ATOM 719 O O . GLY A 1 93 ? 2.305 1.681 2.723 1.00 93.06 93 GLY A O 1
ATOM 720 N N . GLU A 1 94 ? 4.343 2.520 2.238 1.00 95.06 94 GLU A N 1
ATOM 721 C CA . GLU A 1 94 ? 4.805 2.744 3.616 1.00 95.06 94 GLU A CA 1
ATOM 722 C C . GLU A 1 94 ? 3.819 3.608 4.415 1.00 95.06 94 GLU A C 1
ATOM 724 O O . GLU A 1 94 ? 3.349 3.218 5.483 1.00 95.06 94 GLU A O 1
ATOM 729 N N . ARG A 1 95 ? 3.386 4.752 3.861 1.00 96.25 95 ARG A N 1
ATOM 730 C CA . ARG A 1 95 ? 2.386 5.624 4.513 1.00 96.25 95 ARG A CA 1
ATOM 731 C C . ARG A 1 95 ? 1.055 4.914 4.770 1.00 96.25 95 ARG A C 1
ATOM 733 O O . ARG A 1 95 ? 0.353 5.238 5.730 1.00 96.25 95 ARG A O 1
ATOM 740 N N . LEU A 1 96 ? 0.650 3.989 3.894 1.00 94.69 96 LEU A N 1
ATOM 741 C CA . LEU A 1 96 ? -0.561 3.192 4.106 1.00 94.69 96 LEU A CA 1
ATOM 742 C C . LEU A 1 96 ? -0.369 2.149 5.208 1.00 94.69 96 LEU A C 1
ATOM 744 O O . LEU A 1 96 ? -1.300 1.962 5.992 1.00 94.69 96 LEU A O 1
ATOM 748 N N . GLN A 1 97 ? 0.801 1.514 5.284 1.00 94.00 97 GLN A N 1
ATOM 749 C CA . GLN A 1 97 ? 1.145 0.590 6.365 1.00 94.00 97 GLN A CA 1
ATOM 750 C C . GLN A 1 97 ? 1.179 1.313 7.714 1.00 94.00 97 GLN A C 1
ATOM 752 O O . GLN A 1 97 ? 0.486 0.888 8.636 1.00 94.00 97 GLN A O 1
ATOM 757 N N . GLU A 1 98 ? 1.857 2.460 7.807 1.00 97.00 98 GLU A N 1
ATOM 758 C CA . GLU A 1 98 ? 1.915 3.278 9.027 1.00 97.00 98 GLU A CA 1
ATOM 759 C C . GLU A 1 98 ? 0.510 3.717 9.472 1.00 97.00 98 GLU A C 1
ATOM 761 O O . GLU A 1 98 ? 0.135 3.626 10.643 1.00 97.00 98 GLU A O 1
ATOM 766 N N . ARG A 1 99 ? -0.328 4.158 8.523 1.00 96.25 99 ARG A N 1
ATOM 767 C CA . ARG A 1 99 ? -1.726 4.497 8.816 1.00 96.25 99 ARG A CA 1
ATOM 768 C C . ARG A 1 99 ? -2.530 3.279 9.273 1.00 96.25 99 ARG A C 1
ATOM 770 O O . ARG A 1 99 ? -3.431 3.440 10.094 1.00 96.25 99 ARG A O 1
ATOM 777 N N . GLY A 1 100 ? -2.240 2.104 8.722 1.00 96.31 100 GLY A N 1
ATOM 778 C CA . GLY A 1 100 ? -2.841 0.843 9.132 1.00 96.31 100 GLY A CA 1
ATOM 779 C C . GLY A 1 100 ? -2.488 0.492 10.576 1.00 96.31 100 GLY A C 1
ATOM 780 O O . GLY A 1 100 ? -3.399 0.328 11.380 1.00 96.31 100 GLY A O 1
ATOM 781 N N . GLN A 1 101 ? -1.199 0.525 10.928 1.00 96.38 101 GLN A N 1
ATOM 782 C CA . GLN A 1 101 ? -0.704 0.314 12.299 1.00 96.38 101 GLN A CA 1
ATOM 783 C C . GLN A 1 101 ? -1.326 1.300 13.299 1.00 96.38 101 GLN A C 1
ATOM 785 O O . GLN A 1 101 ? -1.790 0.909 14.364 1.00 96.38 101 GLN A O 1
ATOM 790 N N . LYS A 1 102 ? -1.433 2.589 12.943 1.00 97.56 102 LYS A N 1
ATOM 791 C CA . LYS A 1 102 ? -2.107 3.585 13.799 1.00 97.56 102 LYS A CA 1
ATOM 792 C C . LYS A 1 102 ? -3.595 3.296 14.014 1.00 97.56 102 LYS A C 1
ATOM 794 O O . LYS A 1 102 ? -4.156 3.765 15.002 1.00 97.56 102 LYS A O 1
ATOM 799 N N . MET A 1 103 ? -4.271 2.619 13.082 1.00 95.69 103 MET A N 1
ATOM 800 C CA . MET A 1 103 ? -5.671 2.225 13.276 1.00 95.69 103 MET A CA 1
ATOM 801 C C . MET A 1 103 ? -5.808 0.956 14.105 1.00 95.69 103 MET A C 1
ATOM 803 O O . MET A 1 103 ? -6.722 0.906 14.916 1.00 95.69 103 MET A O 1
ATOM 807 N N . GLU A 1 104 ? -4.883 0.014 13.961 1.00 95.88 104 GLU A N 1
ATOM 808 C CA . GLU A 1 104 ? -4.776 -1.180 14.803 1.00 95.88 104 GLU A CA 1
ATOM 809 C C . GLU A 1 104 ? -4.559 -0.797 16.273 1.00 95.88 104 GLU A C 1
ATOM 811 O O . GLU A 1 104 ? -5.411 -1.087 17.102 1.00 95.88 104 GLU A O 1
ATOM 816 N N . GLN A 1 105 ? -3.565 0.050 16.570 1.00 97.56 105 GLN A N 1
ATOM 817 C CA . GLN A 1 105 ? -3.331 0.583 17.926 1.00 97.56 105 GLN A CA 1
ATOM 818 C C . GLN A 1 105 ? -4.544 1.326 18.509 1.00 97.56 105 GLN A C 1
ATOM 820 O O . GLN A 1 105 ? -4.770 1.353 19.718 1.00 97.56 105 GLN A O 1
ATOM 825 N N . ARG A 1 106 ? -5.331 1.999 17.658 1.00 97.44 106 ARG A N 1
ATOM 826 C CA . ARG A 1 106 ? -6.576 2.650 18.096 1.00 97.44 106 ARG A CA 1
ATOM 827 C C . ARG A 1 106 ? -7.684 1.641 18.371 1.00 97.44 106 ARG A C 1
ATOM 829 O O . ARG A 1 106 ? -8.531 1.953 19.204 1.00 97.44 106 ARG A O 1
ATOM 836 N N . GLY A 1 107 ? -7.708 0.523 17.651 1.00 97.62 107 GLY A N 1
ATOM 837 C CA . GLY A 1 107 ? -8.624 -0.586 17.886 1.00 97.62 107 GLY A CA 1
ATOM 838 C C . GLY A 1 107 ? -8.343 -1.249 19.229 1.00 97.62 107 GLY A C 1
ATOM 839 O O . GLY A 1 107 ? -9.236 -1.256 20.075 1.00 97.62 107 GLY A O 1
ATOM 840 N N . GLU A 1 108 ? -7.079 -1.593 19.485 1.00 97.31 108 GLU A N 1
ATOM 841 C CA . GLU A 1 108 ? -6.617 -2.153 20.763 1.00 97.31 108 GLU A CA 1
ATOM 842 C C . GLU A 1 108 ? -6.973 -1.218 21.931 1.00 97.31 108 GLU A C 1
ATOM 844 O O . GLU A 1 108 ? -7.640 -1.603 22.887 1.00 97.31 108 GLU A O 1
ATOM 849 N N . ALA A 1 109 ? -6.672 0.081 21.808 1.00 98.00 109 ALA A N 1
ATOM 850 C CA . ALA A 1 109 ? -7.020 1.061 22.839 1.00 98.00 109 ALA A CA 1
ATOM 851 C C . ALA A 1 109 ? -8.542 1.248 23.044 1.00 98.00 109 ALA A C 1
ATOM 853 O O . ALA A 1 109 ? -8.961 1.844 24.043 1.00 98.00 109 ALA A O 1
ATOM 854 N N . MET A 1 110 ? -9.386 0.845 22.085 1.00 97.69 110 MET A N 1
ATOM 855 C CA . MET A 1 110 ? -10.842 0.789 22.271 1.00 97.69 110 MET A CA 1
ATOM 856 C C . MET A 1 110 ? -11.274 -0.499 22.968 1.00 97.69 110 MET A C 1
ATOM 858 O O . MET A 1 110 ? -12.176 -0.416 23.801 1.00 97.69 110 MET A O 1
ATOM 862 N N . GLN A 1 111 ? -10.629 -1.630 22.679 1.00 97.25 111 GLN A N 1
ATOM 863 C CA . GLN A 1 111 ? -10.849 -2.899 23.376 1.00 97.25 111 GLN A CA 1
ATOM 864 C C . GLN A 1 111 ? -10.459 -2.783 24.856 1.00 97.25 111 GLN A C 1
ATOM 866 O O . GLN A 1 111 ? -11.297 -3.048 25.712 1.00 97.25 111 GLN A O 1
ATOM 871 N N . ASP A 1 112 ? -9.301 -2.197 25.178 1.00 98.06 112 ASP A N 1
ATOM 872 C CA . ASP A 1 112 ? -8.892 -1.924 26.569 1.00 98.06 112 ASP A CA 1
ATOM 873 C C . ASP A 1 112 ? -9.948 -1.100 27.332 1.00 98.06 112 ASP A C 1
ATOM 875 O O . ASP A 1 112 ? -10.237 -1.304 28.512 1.00 98.06 112 ASP A O 1
ATOM 879 N N . LYS A 1 113 ? -10.556 -0.115 26.657 1.00 98.06 113 LYS A N 1
ATOM 880 C CA . LYS A 1 113 ? -11.629 0.700 27.249 1.00 98.06 113 LYS A CA 1
ATOM 881 C C . LYS A 1 113 ? -12.931 -0.075 27.388 1.00 98.06 113 LYS A C 1
ATOM 883 O O . LYS A 1 113 ? -13.695 0.234 28.302 1.00 98.06 113 LYS A O 1
ATOM 888 N N . ALA A 1 114 ? -13.206 -1.002 26.475 1.00 98.12 114 ALA A N 1
ATOM 889 C CA . ALA A 1 114 ? -14.347 -1.895 26.567 1.00 98.12 114 ALA A CA 1
ATOM 890 C C . ALA A 1 114 ? -14.218 -2.774 27.814 1.00 98.12 114 ALA A C 1
ATOM 892 O O . ALA A 1 114 ? -15.146 -2.777 28.616 1.00 98.12 114 ALA A O 1
ATOM 893 N N . GLU A 1 115 ? -13.049 -3.375 28.051 1.00 98.06 115 GLU A N 1
ATOM 894 C CA . GLU A 1 115 ? -12.767 -4.171 29.255 1.00 98.06 115 GLU A CA 1
ATOM 895 C C . GLU A 1 115 ? -13.005 -3.362 30.539 1.00 98.06 115 GLU A C 1
ATOM 897 O O . GLU A 1 115 ? -13.741 -3.786 31.426 1.00 98.06 115 GLU A O 1
ATOM 902 N N . VAL A 1 116 ? -12.493 -2.127 30.612 1.00 98.38 116 VAL A N 1
ATOM 903 C CA . VAL A 1 116 ? -12.716 -1.244 31.776 1.00 98.38 116 VAL A CA 1
ATOM 904 C C . VAL A 1 116 ? -14.197 -0.880 31.975 1.00 98.38 116 VAL A C 1
ATOM 906 O O . VAL A 1 116 ? -14.617 -0.570 33.095 1.00 98.38 116 VAL A O 1
ATOM 909 N N . LEU A 1 117 ? -15.004 -0.831 30.909 1.00 98.06 117 LEU A N 1
ATOM 910 C CA . LEU A 1 117 ? -16.449 -0.601 31.021 1.00 98.06 117 LEU A CA 1
ATOM 911 C C . LEU A 1 117 ? -17.200 -1.859 31.449 1.00 98.06 117 LEU A C 1
ATOM 913 O O . LEU A 1 117 ? -18.167 -1.734 32.204 1.00 98.06 117 LEU A O 1
ATOM 917 N N . ASP A 1 118 ? -16.750 -3.022 30.994 1.00 98.06 118 ASP A N 1
ATOM 918 C CA . ASP A 1 118 ? -17.297 -4.323 31.365 1.00 98.06 118 ASP A CA 1
ATOM 919 C C . ASP A 1 118 ? -17.085 -4.584 32.863 1.00 98.06 118 ASP A C 1
ATOM 921 O O . ASP A 1 118 ? -18.037 -4.839 33.596 1.00 98.06 118 ASP A O 1
ATOM 925 N N . GLU A 1 119 ? -15.881 -4.305 33.381 1.00 98.19 119 GLU A N 1
ATOM 926 C CA . GLU A 1 119 ? -15.576 -4.357 34.822 1.00 98.19 119 GLU A CA 1
ATOM 927 C C . GLU A 1 119 ? -16.466 -3.430 35.673 1.00 98.19 119 GLU A C 1
ATOM 929 O O . GLU A 1 119 ? -16.668 -3.659 36.868 1.00 98.19 119 GLU A O 1
ATOM 934 N N . LYS A 1 120 ? -17.012 -2.364 35.074 1.00 98.19 120 LYS A N 1
ATOM 935 C CA . LYS A 1 120 ? -17.932 -1.419 35.730 1.00 98.19 120 LYS A CA 1
ATOM 936 C C . LYS A 1 120 ? -19.408 -1.813 35.590 1.00 98.19 120 LYS A C 1
ATOM 938 O O . LYS A 1 120 ? -20.262 -1.046 36.036 1.00 98.19 120 LYS A O 1
ATOM 943 N N . GLY A 1 121 ? -19.712 -2.955 34.970 1.00 98.06 121 GLY A N 1
ATOM 944 C CA . GLY A 1 121 ? -21.070 -3.450 34.730 1.00 98.06 121 GLY A CA 1
ATOM 945 C C . GLY A 1 121 ? -21.816 -2.718 33.611 1.00 98.06 121 GLY A C 1
ATOM 946 O O . GLY A 1 121 ? -23.045 -2.639 33.633 1.00 98.06 121 GLY A O 1
ATOM 947 N N . ASN A 1 122 ? -21.093 -2.110 32.662 1.00 97.88 122 ASN A N 1
ATOM 948 C CA . ASN A 1 122 ? -21.675 -1.411 31.513 1.00 97.88 122 ASN A CA 1
ATOM 949 C C . ASN A 1 122 ? -21.570 -2.241 30.221 1.00 97.88 122 ASN A C 1
ATOM 951 O O . ASN A 1 122 ? -21.128 -1.730 29.188 1.00 97.88 122 ASN A O 1
ATOM 955 N N . ASP A 1 123 ? -22.039 -3.486 30.251 1.00 97.44 123 ASP A N 1
ATOM 956 C CA . ASP A 1 123 ? -21.843 -4.510 29.211 1.00 97.44 123 ASP A CA 1
ATOM 957 C C . ASP A 1 123 ? -22.246 -4.024 27.803 1.00 97.44 123 ASP A C 1
ATOM 959 O O . ASP A 1 123 ? -21.548 -4.220 26.811 1.00 97.44 123 ASP A O 1
ATOM 963 N N . LYS A 1 124 ? -23.365 -3.289 27.688 1.00 98.06 124 LYS A N 1
ATOM 964 C CA . LYS A 1 124 ? -23.833 -2.746 26.393 1.00 98.06 124 LYS A CA 1
ATOM 965 C C . LYS A 1 124 ? -22.895 -1.691 25.809 1.00 98.06 124 LYS A C 1
ATOM 967 O O . LYS A 1 124 ? -22.834 -1.530 24.590 1.00 98.06 124 LYS A O 1
ATOM 972 N N . ALA A 1 125 ? -22.252 -0.898 26.663 1.00 97.69 125 ALA A N 1
ATOM 973 C CA . ALA A 1 125 ? -21.299 0.113 26.225 1.00 97.69 125 ALA A CA 1
ATOM 974 C C . ALA A 1 125 ? -19.947 -0.528 25.892 1.00 97.69 125 ALA A C 1
ATOM 976 O O . ALA A 1 125 ? -19.347 -0.138 24.890 1.00 97.69 125 ALA A O 1
ATOM 977 N N . ALA A 1 126 ? -19.530 -1.529 26.675 1.00 98.19 126 ALA A N 1
ATOM 978 C CA . ALA A 1 126 ? -18.348 -2.345 26.422 1.00 98.19 126 ALA A CA 1
ATOM 979 C C . ALA A 1 126 ? -18.436 -3.053 25.060 1.00 98.19 126 ALA A C 1
ATOM 981 O O . ALA A 1 126 ? -17.629 -2.759 24.183 1.00 98.19 126 ALA A O 1
ATOM 982 N N . ALA A 1 127 ? -19.498 -3.826 24.808 1.00 98.12 127 ALA A N 1
ATOM 983 C CA . ALA A 1 127 ? -19.689 -4.545 23.543 1.00 98.12 127 ALA A CA 1
ATOM 984 C C . ALA A 1 127 ? -19.660 -3.620 22.307 1.00 98.12 127 ALA A C 1
ATOM 986 O O . ALA A 1 127 ? -19.107 -3.955 21.264 1.00 98.12 127 ALA A O 1
ATOM 987 N N . ARG A 1 128 ? -20.214 -2.401 22.420 1.00 98.12 128 ARG A N 1
ATOM 988 C CA . ARG A 1 128 ? -20.165 -1.399 21.337 1.00 98.12 128 ARG A CA 1
ATOM 989 C C . ARG A 1 128 ? -18.768 -0.825 21.101 1.00 98.12 128 ARG A C 1
ATOM 991 O O . ARG A 1 128 ? -18.507 -0.332 20.003 1.00 98.12 128 ARG A O 1
ATOM 998 N N . LEU A 1 129 ? -17.924 -0.755 22.130 1.00 97.69 129 LEU A N 1
ATOM 999 C CA . LEU A 1 129 ? -16.533 -0.326 21.984 1.00 97.69 129 LEU A CA 1
ATOM 1000 C C . LEU A 1 129 ? -15.672 -1.446 21.416 1.00 97.69 129 LEU A C 1
ATOM 1002 O O . LEU A 1 129 ? -14.869 -1.163 20.534 1.00 97.69 129 LEU A O 1
ATOM 1006 N N . GLU A 1 130 ? -15.890 -2.679 21.857 1.00 97.75 130 GLU A N 1
ATOM 1007 C CA . GLU A 1 130 ? -15.217 -3.869 21.340 1.00 97.75 130 GLU A CA 1
ATOM 1008 C C . GLU A 1 130 ? -15.478 -4.042 19.836 1.00 97.75 130 GLU A C 1
ATOM 1010 O O . GLU A 1 130 ? -14.531 -4.056 19.054 1.00 97.75 130 GLU A O 1
ATOM 1015 N N . GLU A 1 131 ? -16.747 -3.999 19.401 1.00 98.31 131 GLU A N 1
ATOM 1016 C CA . GLU A 1 131 ? -17.121 -4.074 17.976 1.00 98.31 131 GLU A CA 1
ATOM 1017 C C . GLU A 1 131 ? -16.452 -2.959 17.147 1.00 98.31 131 GLU A C 1
ATOM 1019 O O . GLU A 1 131 ? -15.994 -3.166 16.021 1.00 98.31 131 GLU A O 1
ATOM 1024 N N . LYS A 1 132 ? -16.363 -1.743 17.703 1.00 97.81 132 LYS A N 1
ATOM 1025 C CA . LYS A 1 132 ? -15.670 -0.625 17.043 1.00 97.81 132 LYS A CA 1
ATOM 1026 C C . LYS A 1 132 ? -14.158 -0.821 16.999 1.00 97.81 13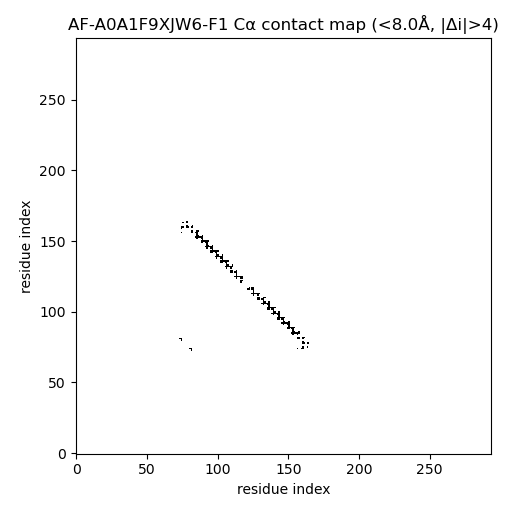2 LYS A C 1
ATOM 1028 O O . LYS A 1 132 ? -13.548 -0.404 16.012 1.00 97.81 132 LYS A O 1
ATOM 1033 N N . GLY A 1 133 ? -13.576 -1.397 18.048 1.00 97.56 133 GLY A N 1
ATOM 1034 C CA . GLY A 1 133 ? -12.160 -1.734 18.122 1.00 97.56 133 GLY A CA 1
ATOM 1035 C C . GLY A 1 133 ? -11.789 -2.746 17.045 1.00 97.56 133 GLY A C 1
ATOM 1036 O O . GLY A 1 133 ? -10.960 -2.450 16.186 1.00 97.56 133 GLY A O 1
ATOM 1037 N N . GLU A 1 134 ? -12.532 -3.852 16.982 1.00 97.69 134 GLU A N 1
ATOM 1038 C CA . GLU A 1 134 ? -12.367 -4.900 15.970 1.00 97.69 134 GLU A CA 1
ATOM 1039 C C . GLU A 1 134 ? -12.545 -4.350 14.541 1.00 97.69 134 GLU A C 1
ATOM 1041 O O . GLU A 1 134 ? -11.777 -4.649 13.622 1.00 97.69 134 GLU A O 1
ATOM 1046 N N . ALA A 1 135 ? -13.532 -3.474 14.319 1.00 97.69 135 ALA A N 1
ATOM 1047 C CA . ALA A 1 135 ? -13.723 -2.831 13.020 1.00 97.69 135 ALA A CA 1
ATOM 1048 C C . ALA A 1 135 ? -12.538 -1.927 12.618 1.00 97.69 135 ALA A C 1
ATOM 1050 O O . ALA A 1 135 ? -12.232 -1.805 11.424 1.00 97.69 135 ALA A O 1
ATOM 1051 N N . LEU A 1 136 ? -11.874 -1.275 13.579 1.00 96.56 136 LEU A N 1
ATOM 1052 C CA . LEU A 1 136 ? -10.682 -0.461 13.330 1.00 96.56 136 LEU A CA 1
ATOM 1053 C C . LEU A 1 136 ? -9.449 -1.314 13.040 1.00 96.56 136 LEU A C 1
ATOM 1055 O O . LEU A 1 136 ? -8.731 -0.983 12.095 1.00 96.56 136 LEU A O 1
ATOM 1059 N N . GLU A 1 137 ? -9.248 -2.409 13.769 1.00 96.06 137 GLU A N 1
ATOM 1060 C CA . GLU A 1 137 ? -8.190 -3.397 13.518 1.00 96.06 137 GLU A CA 1
ATOM 1061 C C . GLU A 1 137 ? -8.314 -4.000 12.123 1.00 96.06 137 GLU A C 1
ATOM 1063 O O . GLU A 1 137 ? -7.398 -3.877 11.309 1.00 96.06 137 GLU A O 1
ATOM 1068 N N . ASN A 1 138 ? -9.499 -4.510 11.775 1.00 97.06 138 ASN A N 1
ATOM 1069 C CA . ASN A 1 138 ? -9.784 -5.048 10.445 1.00 97.06 138 ASN A CA 1
ATOM 1070 C C . ASN A 1 138 ? -9.508 -4.019 9.335 1.00 97.06 138 ASN A C 1
ATOM 1072 O O . ASN A 1 138 ? -8.988 -4.336 8.258 1.00 97.06 138 ASN A O 1
ATOM 1076 N N . ARG A 1 139 ? -9.842 -2.745 9.579 1.00 95.94 139 ARG A N 1
ATOM 1077 C CA . ARG A 1 139 ? -9.554 -1.660 8.636 1.00 95.94 139 ARG A CA 1
ATOM 1078 C C . ARG A 1 139 ? -8.060 -1.326 8.581 1.00 95.94 139 ARG A C 1
ATOM 1080 O O . ARG A 1 139 ? -7.575 -0.959 7.508 1.00 95.94 139 ARG A O 1
ATOM 1087 N N . GLY A 1 140 ? -7.355 -1.417 9.706 1.00 96.06 140 GLY A N 1
ATOM 1088 C CA . GLY A 1 140 ? -5.908 -1.256 9.816 1.00 96.06 140 GLY A CA 1
ATOM 1089 C C . GLY A 1 140 ? -5.167 -2.311 9.000 1.00 96.06 140 GLY A C 1
ATOM 1090 O O . GLY A 1 140 ? -4.408 -1.958 8.095 1.00 96.06 140 GLY A O 1
ATOM 1091 N N . GLU A 1 141 ? -5.500 -3.583 9.210 1.00 96.62 141 GLU A N 1
ATOM 1092 C CA . GLU A 1 141 ? -4.941 -4.731 8.488 1.00 96.62 141 GLU A CA 1
ATOM 1093 C C . GLU A 1 141 ? -5.204 -4.625 6.972 1.00 96.62 141 GLU A C 1
ATOM 1095 O O . GLU A 1 141 ? -4.316 -4.820 6.135 1.00 96.62 141 GLU A O 1
ATOM 1100 N N . ALA A 1 142 ? -6.417 -4.220 6.575 1.00 96.75 142 ALA A N 1
ATOM 1101 C CA . ALA A 1 142 ? -6.748 -3.991 5.170 1.00 96.75 142 ALA A CA 1
ATOM 1102 C C . ALA A 1 142 ? -5.909 -2.866 4.528 1.00 96.75 142 ALA A C 1
ATOM 1104 O O . ALA A 1 142 ? -5.580 -2.944 3.337 1.00 96.75 142 ALA A O 1
ATOM 1105 N N . LEU A 1 143 ? -5.558 -1.816 5.283 1.00 94.50 143 LEU A N 1
ATOM 1106 C CA . LEU A 1 143 ? -4.663 -0.757 4.807 1.00 94.50 143 LEU A CA 1
ATOM 1107 C C . LEU A 1 143 ? -3.215 -1.231 4.703 1.00 94.50 143 LEU A C 1
ATOM 1109 O O . LEU A 1 143 ? -2.588 -0.922 3.690 1.00 94.50 143 LEU A O 1
ATOM 1113 N N . GLN A 1 144 ? -2.716 -2.007 5.667 1.00 94.69 144 GLN A N 1
ATOM 1114 C CA . GLN A 1 144 ? -1.379 -2.610 5.605 1.00 94.69 144 GLN A CA 1
ATOM 1115 C C . GLN A 1 144 ? -1.245 -3.505 4.366 1.00 94.69 144 GLN A C 1
ATOM 1117 O O . GLN A 1 144 ? -0.388 -3.257 3.517 1.00 94.69 144 GLN A O 1
ATOM 1122 N N . LYS A 1 145 ? -2.199 -4.426 4.150 1.00 96.81 145 LYS A N 1
ATOM 1123 C CA . LYS A 1 145 ? -2.268 -5.275 2.942 1.00 96.81 145 LYS A CA 1
ATOM 1124 C C . LYS A 1 145 ? -2.312 -4.460 1.649 1.00 96.81 145 LYS A C 1
ATOM 1126 O O . LYS A 1 145 ? -1.807 -4.893 0.610 1.00 96.81 145 LYS A O 1
ATOM 1131 N N . ARG A 1 146 ? -2.965 -3.293 1.660 1.00 94.25 146 ARG A N 1
ATOM 1132 C CA . ARG A 1 146 ? -2.985 -2.384 0.505 1.00 94.25 146 ARG A CA 1
ATOM 1133 C C . ARG A 1 146 ? -1.637 -1.691 0.313 1.00 94.25 146 ARG A C 1
ATOM 1135 O O . ARG A 1 146 ? -1.232 -1.540 -0.837 1.00 94.25 146 ARG A O 1
ATOM 1142 N N . GLY A 1 147 ? -0.981 -1.288 1.397 1.00 94.00 147 GLY A N 1
ATOM 1143 C CA . GLY A 1 147 ? 0.350 -0.694 1.390 1.00 94.00 147 GLY A CA 1
ATOM 1144 C C . GLY A 1 147 ? 1.396 -1.645 0.819 1.00 94.00 147 GLY A C 1
ATOM 1145 O O . GLY A 1 147 ? 2.011 -1.310 -0.187 1.00 94.00 147 GLY A O 1
ATOM 1146 N N . GLU A 1 148 ? 1.464 -2.883 1.323 1.00 95.00 148 GLU A N 1
ATOM 1147 C CA . GLU A 1 148 ? 2.347 -3.938 0.787 1.00 95.00 148 GLU A CA 1
ATOM 1148 C C . GLU A 1 148 ? 2.137 -4.185 -0.713 1.00 95.00 148 GLU A C 1
ATOM 1150 O O . GLU A 1 148 ? 3.070 -4.431 -1.474 1.00 95.00 148 GLU A O 1
ATOM 1155 N N . ARG A 1 149 ? 0.882 -4.144 -1.180 1.00 94.62 149 ARG A N 1
ATOM 1156 C CA . ARG A 1 149 ? 0.593 -4.292 -2.612 1.00 94.62 149 ARG A CA 1
ATOM 1157 C C . ARG A 1 149 ? 1.132 -3.125 -3.431 1.00 94.62 149 ARG A C 1
ATOM 1159 O O . ARG A 1 149 ? 1.448 -3.347 -4.593 1.00 94.62 149 ARG A O 1
ATOM 1166 N N . GLN A 1 150 ? 1.159 -1.909 -2.887 1.00 91.44 150 GLN A N 1
ATOM 1167 C CA . GLN A 1 150 ? 1.708 -0.742 -3.579 1.00 91.44 150 GLN A CA 1
ATOM 1168 C C . GLN A 1 150 ? 3.232 -0.763 -3.594 1.00 91.44 150 GLN A C 1
ATOM 1170 O O . GLN A 1 150 ? 3.802 -0.512 -4.649 1.00 91.44 150 GLN A O 1
ATOM 1175 N N . GLU A 1 151 ? 3.850 -1.151 -2.486 1.00 92.88 151 GLU A N 1
ATOM 1176 C CA . GLU A 1 151 ? 5.294 -1.354 -2.361 1.00 92.88 151 GLU A CA 1
ATOM 1177 C C . GLU A 1 151 ? 5.795 -2.397 -3.369 1.00 92.88 151 GLU A C 1
ATOM 1179 O O . GLU A 1 151 ? 6.526 -2.053 -4.289 1.00 92.88 151 GLU A O 1
ATOM 1184 N N . ARG A 1 152 ? 5.221 -3.610 -3.368 1.00 95.06 152 ARG A N 1
ATOM 1185 C CA . ARG A 1 152 ? 5.533 -4.655 -4.369 1.00 95.06 152 ARG A CA 1
ATOM 1186 C C . ARG A 1 152 ? 5.269 -4.241 -5.818 1.00 95.06 152 ARG A C 1
ATOM 1188 O O . ARG A 1 152 ? 5.719 -4.912 -6.749 1.00 95.06 152 ARG A O 1
ATOM 1195 N N . LEU A 1 153 ? 4.406 -3.250 -6.049 1.00 91.25 153 LEU A N 1
ATOM 1196 C CA . LEU A 1 153 ? 4.189 -2.697 -7.388 1.00 91.25 153 LEU A CA 1
ATOM 1197 C C . LEU A 1 153 ? 5.258 -1.663 -7.744 1.00 91.25 153 LEU A C 1
ATOM 1199 O O . LEU A 1 153 ? 5.645 -1.631 -8.909 1.00 91.25 153 LEU A O 1
ATOM 1203 N N . GLY A 1 154 ? 5.711 -0.858 -6.782 1.00 92.50 154 GLY A N 1
ATOM 1204 C CA . GLY A 1 154 ? 6.841 0.054 -6.936 1.00 92.50 154 GLY A CA 1
ATOM 1205 C C . GLY A 1 154 ? 8.118 -0.703 -7.282 1.00 92.50 154 GLY A C 1
ATOM 1206 O O . GLY A 1 154 ? 8.666 -0.462 -8.359 1.00 92.50 154 GLY A O 1
ATOM 1207 N N . GLU A 1 155 ? 8.447 -1.733 -6.499 1.00 94.62 155 GLU A N 1
ATOM 1208 C CA . GLU A 1 155 ? 9.635 -2.577 -6.698 1.00 94.62 155 GLU A CA 1
ATOM 1209 C C . GLU A 1 155 ? 9.659 -3.183 -8.107 1.00 94.62 155 GLU A C 1
ATOM 1211 O O . GLU A 1 155 ? 10.638 -3.097 -8.840 1.00 94.62 155 GLU A O 1
ATOM 1216 N N . LYS A 1 156 ? 8.525 -3.737 -8.562 1.00 93.81 156 LYS A N 1
ATOM 1217 C CA . LYS A 1 156 ? 8.410 -4.319 -9.913 1.00 93.81 156 LYS A CA 1
ATOM 1218 C C . LYS A 1 156 ? 8.584 -3.299 -11.029 1.00 93.81 156 LYS A C 1
ATOM 1220 O O . LYS A 1 156 ? 8.942 -3.676 -12.145 1.00 93.81 156 LYS A O 1
ATOM 1225 N N . ILE A 1 157 ? 8.216 -2.042 -10.788 1.00 91.88 157 ILE A N 1
ATOM 1226 C CA . ILE A 1 157 ? 8.394 -0.971 -11.768 1.00 91.88 157 ILE A CA 1
ATOM 1227 C C . ILE A 1 157 ? 9.860 -0.540 -11.795 1.00 91.88 157 ILE A C 1
ATOM 1229 O O . ILE A 1 157 ? 10.381 -0.357 -12.894 1.00 91.88 157 ILE A O 1
ATOM 1233 N N . GLN A 1 158 ? 10.516 -0.442 -10.636 1.00 92.62 158 GLN A N 1
ATOM 1234 C CA . GLN A 1 158 ? 11.950 -0.167 -10.535 1.00 92.62 158 GLN A CA 1
ATOM 1235 C C . GLN A 1 158 ? 12.776 -1.274 -11.200 1.00 92.62 158 GLN A C 1
ATOM 1237 O O . GLN A 1 158 ? 13.522 -0.981 -12.128 1.00 92.62 158 GLN A O 1
ATOM 1242 N N . GLU A 1 159 ? 12.537 -2.545 -10.866 1.00 95.69 159 GLU A N 1
ATOM 1243 C CA . GLU A 1 159 ? 13.217 -3.701 -11.478 1.00 95.69 159 GLU A CA 1
ATOM 1244 C C . GLU A 1 159 ? 13.036 -3.716 -13.010 1.00 95.69 159 GLU A C 1
ATOM 1246 O O . GLU A 1 159 ? 13.955 -3.983 -13.787 1.00 95.69 159 GLU A O 1
ATOM 1251 N N . ALA A 1 160 ? 11.829 -3.393 -13.490 1.00 93.81 160 ALA A N 1
ATOM 1252 C CA . ALA A 1 160 ? 11.563 -3.303 -14.923 1.00 93.81 160 ALA A CA 1
ATOM 1253 C C . ALA A 1 160 ? 12.250 -2.099 -15.589 1.00 93.81 160 ALA A C 1
ATOM 1255 O O . ALA A 1 160 ? 12.556 -2.165 -16.786 1.00 93.81 160 ALA A O 1
ATOM 1256 N N . ALA A 1 161 ? 12.442 -1.001 -14.857 1.00 93.25 161 ALA A N 1
ATOM 1257 C CA . ALA A 1 161 ? 13.171 0.168 -15.325 1.00 93.25 161 ALA A CA 1
ATOM 1258 C C . ALA A 1 161 ? 14.670 -0.138 -15.417 1.00 93.25 161 ALA A C 1
ATOM 1260 O O . ALA A 1 161 ? 15.234 0.055 -16.492 1.00 93.25 161 ALA A O 1
ATOM 1261 N N . GLU A 1 162 ? 15.266 -0.704 -14.366 1.00 94.81 162 GLU A N 1
ATOM 1262 C CA . GLU A 1 162 ? 16.671 -1.132 -14.299 1.00 94.81 162 GLU A CA 1
ATOM 1263 C C . GLU A 1 162 ? 17.010 -2.097 -15.440 1.00 94.81 162 GLU A C 1
ATOM 1265 O O . GLU A 1 162 ? 17.836 -1.798 -16.296 1.00 94.81 162 GLU A O 1
ATOM 1270 N N . LYS A 1 163 ? 16.224 -3.167 -15.606 1.00 95.19 163 LYS A N 1
ATOM 1271 C CA . LYS A 1 163 ? 16.409 -4.121 -16.710 1.00 95.19 163 LYS A CA 1
ATOM 1272 C C . LYS A 1 163 ? 16.314 -3.489 -18.101 1.00 95.19 163 LYS A C 1
ATOM 1274 O O . LYS A 1 163 ? 16.874 -4.005 -19.073 1.00 95.19 163 LYS A O 1
ATOM 1279 N N . ASN A 1 164 ? 15.524 -2.425 -18.256 1.00 92.56 164 ASN A N 1
ATOM 1280 C CA . ASN A 1 164 ? 15.487 -1.685 -19.514 1.00 92.56 164 ASN A CA 1
ATOM 1281 C C . ASN A 1 164 ? 16.721 -0.797 -19.681 1.00 92.56 164 ASN A C 1
ATOM 1283 O O . ASN A 1 164 ? 17.172 -0.666 -20.816 1.00 92.56 164 ASN A O 1
ATOM 1287 N N . GLN A 1 165 ? 17.257 -0.218 -18.605 1.00 92.69 165 GLN A N 1
ATOM 1288 C CA . GLN A 1 165 ? 18.516 0.523 -18.644 1.00 92.69 165 GLN A CA 1
ATOM 1289 C C . GLN A 1 165 ? 19.670 -0.399 -19.053 1.00 92.69 165 GLN A C 1
ATOM 1291 O O . GLN A 1 165 ? 20.343 -0.080 -20.032 1.00 92.69 165 GLN A O 1
ATOM 1296 N N . ASP A 1 166 ? 19.801 -1.580 -18.443 1.00 94.81 166 ASP A N 1
ATOM 1297 C CA . ASP A 1 166 ? 20.830 -2.573 -18.798 1.00 94.81 166 ASP A CA 1
ATOM 1298 C C . ASP A 1 166 ? 20.779 -2.928 -20.287 1.00 94.81 166 ASP A C 1
ATOM 1300 O O . ASP A 1 166 ? 21.765 -2.851 -21.010 1.00 94.81 166 ASP A O 1
ATOM 1304 N N . ARG A 1 167 ? 19.578 -3.203 -20.810 1.00 94.00 167 ARG A N 1
ATOM 1305 C CA . ARG A 1 167 ? 19.385 -3.503 -22.239 1.00 94.00 167 ARG A CA 1
ATOM 1306 C C . ARG A 1 167 ? 19.757 -2.351 -23.163 1.00 94.00 167 ARG A C 1
ATOM 1308 O O . ARG A 1 167 ? 20.062 -2.591 -24.332 1.00 94.00 167 ARG A O 1
ATOM 1315 N N . ILE A 1 168 ? 19.605 -1.109 -22.711 1.00 92.81 168 ILE A N 1
ATOM 1316 C CA . ILE A 1 168 ? 20.022 0.061 -23.485 1.00 92.81 168 ILE A CA 1
ATOM 1317 C C . ILE A 1 168 ? 21.548 0.142 -23.471 1.00 92.81 168 ILE A C 1
ATOM 1319 O O . ILE A 1 168 ? 22.119 0.324 -24.543 1.00 92.81 168 ILE A O 1
ATOM 1323 N N . GLN A 1 169 ? 22.180 -0.077 -22.315 1.00 94.56 169 GLN A N 1
ATOM 1324 C CA . GLN A 1 169 ? 23.635 -0.084 -22.155 1.00 94.56 169 GLN A CA 1
ATOM 1325 C C . GLN A 1 169 ? 24.309 -1.193 -22.978 1.00 94.56 169 GLN A C 1
ATOM 1327 O O . GLN A 1 169 ? 25.249 -0.917 -23.722 1.00 94.56 169 GLN A O 1
ATOM 1332 N N . ASP A 1 170 ? 23.780 -2.418 -22.946 1.00 95.94 170 ASP A N 1
ATOM 1333 C CA . ASP A 1 170 ? 24.280 -3.535 -23.758 1.00 95.94 170 ASP A CA 1
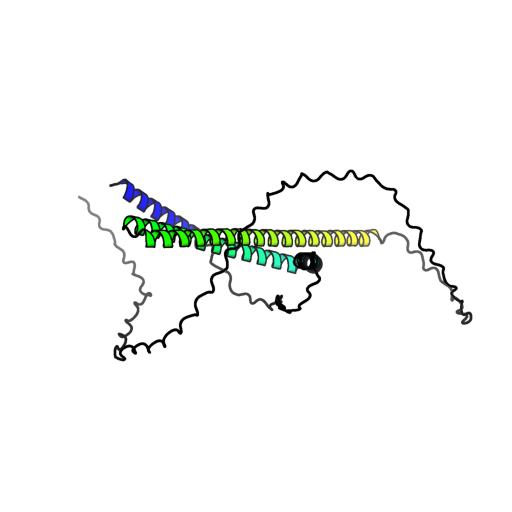ATOM 1334 C C . ASP A 1 170 ? 24.235 -3.190 -25.254 1.00 95.94 170 ASP A C 1
ATOM 1336 O O . ASP A 1 170 ? 25.198 -3.376 -25.994 1.00 95.94 170 ASP A O 1
ATOM 1340 N N . ARG A 1 171 ? 23.120 -2.604 -25.713 1.00 94.44 171 ARG A N 1
ATOM 1341 C CA . ARG A 1 171 ? 22.960 -2.199 -27.119 1.00 94.44 171 ARG A CA 1
ATOM 1342 C C . ARG A 1 171 ? 23.876 -1.053 -27.517 1.00 94.44 171 ARG A C 1
ATOM 1344 O O . ARG A 1 171 ? 24.240 -0.970 -28.690 1.00 94.44 171 ARG A O 1
ATOM 1351 N N . THR A 1 172 ? 24.180 -0.133 -26.605 1.00 94.19 172 THR A N 1
ATOM 1352 C CA . THR A 1 172 ? 25.150 0.931 -26.880 1.00 94.19 172 THR A CA 1
ATOM 1353 C C . THR A 1 172 ? 26.557 0.360 -26.972 1.00 94.19 172 THR A C 1
ATOM 1355 O O . THR A 1 172 ? 27.233 0.656 -27.951 1.00 94.19 172 THR A O 1
ATOM 1358 N N . GLN A 1 173 ? 26.942 -0.553 -26.074 1.00 94.81 173 GLN A N 1
ATOM 1359 C CA . GLN A 1 173 ? 28.243 -1.228 -26.130 1.00 94.81 173 GLN A CA 1
ATOM 1360 C C . GLN A 1 173 ? 28.403 -2.073 -27.400 1.00 94.81 173 GLN A C 1
ATOM 1362 O O . GLN A 1 173 ? 29.441 -2.023 -28.054 1.00 94.81 173 GLN A O 1
ATOM 1367 N N . ASP A 1 174 ? 27.368 -2.811 -27.811 1.00 94.62 174 ASP A N 1
ATOM 1368 C CA . ASP A 1 174 ? 27.398 -3.578 -29.062 1.00 94.62 174 ASP A CA 1
ATOM 1369 C C . ASP A 1 174 ? 27.557 -2.670 -30.291 1.00 94.62 174 ASP A C 1
ATOM 1371 O O . ASP A 1 174 ? 28.254 -3.026 -31.242 1.00 94.62 174 ASP A O 1
ATOM 1375 N N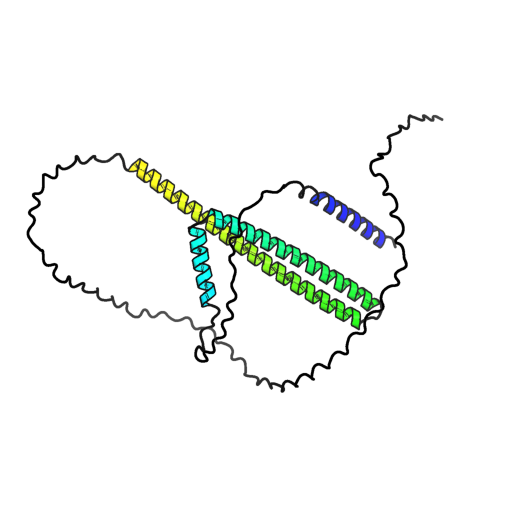 . ARG A 1 175 ? 26.933 -1.484 -30.283 1.00 93.50 175 ARG A N 1
ATOM 1376 C CA . ARG A 1 175 ? 27.096 -0.489 -31.354 1.00 93.50 175 ARG A CA 1
ATOM 1377 C C . ARG A 1 175 ? 28.488 0.126 -31.364 1.00 93.50 175 ARG A C 1
ATOM 1379 O O . ARG A 1 175 ? 29.028 0.321 -32.447 1.00 93.50 175 ARG A O 1
ATOM 1386 N N . GLU A 1 176 ? 29.063 0.406 -30.200 1.00 93.06 176 GLU A N 1
ATOM 1387 C CA . GLU A 1 176 ? 30.441 0.892 -30.071 1.00 93.06 176 GLU A CA 1
ATOM 1388 C C . GLU A 1 176 ? 31.432 -0.151 -30.593 1.00 93.06 176 GLU A C 1
ATOM 1390 O O . GLU A 1 176 ? 32.233 0.157 -31.471 1.00 93.06 176 GLU A O 1
ATOM 1395 N N . ARG A 1 177 ? 31.285 -1.422 -30.198 1.00 91.50 177 ARG A N 1
ATOM 1396 C CA . ARG A 1 177 ? 32.100 -2.530 -30.727 1.00 91.50 177 ARG A CA 1
ATOM 1397 C C . ARG A 1 177 ? 31.972 -2.687 -32.242 1.00 91.50 177 ARG A C 1
ATOM 1399 O O . ARG A 1 177 ? 32.961 -2.960 -32.917 1.00 91.50 177 ARG A O 1
ATOM 1406 N N . GLN A 1 178 ? 30.769 -2.521 -32.795 1.00 89.44 178 GLN A N 1
ATOM 1407 C CA . GLN A 1 178 ? 30.560 -2.543 -34.248 1.00 89.44 178 GLN A CA 1
ATOM 1408 C C . GLN A 1 178 ? 31.190 -1.332 -34.946 1.00 89.44 178 GLN A C 1
ATOM 1410 O O . GLN A 1 178 ? 31.715 -1.480 -36.048 1.00 89.44 178 GLN A O 1
ATOM 1415 N N . ALA A 1 179 ? 31.161 -0.152 -34.323 1.00 87.75 179 ALA A N 1
ATOM 1416 C CA . ALA A 1 179 ? 31.803 1.047 -34.852 1.00 87.75 179 ALA A CA 1
ATOM 1417 C C . ALA A 1 179 ? 33.338 0.929 -34.836 1.00 87.75 179 ALA A C 1
ATOM 1419 O O . ALA A 1 179 ? 33.987 1.310 -35.807 1.00 87.75 179 ALA A O 1
ATOM 1420 N N . GLU A 1 180 ? 33.910 0.346 -33.781 1.00 86.31 180 GLU A N 1
ATOM 1421 C CA . GLU A 1 180 ? 35.352 0.109 -33.649 1.00 86.31 180 GLU A CA 1
ATOM 1422 C C . GLU A 1 180 ? 35.844 -1.035 -34.553 1.00 86.31 180 GLU A C 1
ATOM 1424 O O . GLU A 1 180 ? 36.904 -0.932 -35.170 1.00 86.31 180 GLU A O 1
ATOM 1429 N N . GLY A 1 181 ? 35.062 -2.113 -34.690 1.00 79.75 181 GLY A N 1
ATOM 1430 C CA . GLY A 1 181 ? 35.408 -3.278 -35.513 1.00 79.75 181 GLY A CA 1
ATOM 1431 C C . GLY A 1 181 ? 35.092 -3.144 -37.010 1.00 79.75 181 GLY A C 1
ATOM 1432 O O . GLY A 1 181 ? 35.588 -3.933 -37.811 1.00 79.75 181 GLY A O 1
ATOM 1433 N N . GLY A 1 182 ? 34.272 -2.166 -37.410 1.00 62.97 182 GLY A N 1
ATOM 1434 C CA . GLY A 1 182 ? 33.758 -2.020 -38.777 1.00 62.97 182 GLY A CA 1
ATOM 1435 C C . GLY A 1 182 ? 34.628 -1.220 -39.755 1.00 62.97 182 GLY A C 1
ATOM 1436 O O . GLY A 1 182 ? 34.236 -1.080 -40.911 1.00 62.97 182 GLY A O 1
ATOM 1437 N N . ASN A 1 183 ? 35.787 -0.693 -39.338 1.00 56.94 183 ASN A N 1
ATOM 1438 C CA . ASN A 1 183 ? 36.571 0.260 -40.144 1.00 56.94 183 ASN A CA 1
ATOM 1439 C C . ASN A 1 183 ? 37.938 -0.255 -40.647 1.00 56.94 183 ASN A C 1
ATOM 1441 O O . ASN A 1 183 ? 38.836 0.537 -40.920 1.00 56.94 183 ASN A O 1
ATOM 1445 N N . THR A 1 184 ? 38.137 -1.570 -40.784 1.00 60.34 184 THR A N 1
ATOM 1446 C CA . THR A 1 184 ? 39.417 -2.128 -41.283 1.00 60.34 184 THR A CA 1
ATOM 1447 C C . THR A 1 184 ? 39.322 -2.874 -42.617 1.00 60.34 184 THR A C 1
ATOM 1449 O O . THR A 1 184 ? 40.337 -3.351 -43.118 1.00 60.34 184 THR A O 1
ATOM 1452 N N . GLY A 1 185 ? 38.149 -2.952 -43.255 1.00 59.50 185 GLY A N 1
ATOM 1453 C CA . GLY A 1 185 ? 37.945 -3.828 -44.413 1.00 59.50 185 GLY A CA 1
ATOM 1454 C C . GLY A 1 185 ? 37.423 -3.138 -45.668 1.00 59.50 185 GLY A C 1
ATOM 1455 O O . GLY A 1 185 ? 36.218 -3.054 -45.858 1.00 59.50 185 GLY A O 1
ATOM 1456 N N . ALA A 1 186 ? 38.346 -2.761 -46.555 1.00 54.94 186 ALA A N 1
ATOM 1457 C CA . ALA A 1 186 ? 38.131 -2.429 -47.965 1.00 54.94 186 ALA A CA 1
ATOM 1458 C C . ALA A 1 186 ? 37.279 -1.180 -48.255 1.00 54.94 186 ALA A C 1
ATOM 1460 O O . ALA A 1 186 ? 36.079 -1.237 -48.517 1.00 54.94 186 ALA A O 1
ATOM 1461 N N . VAL A 1 187 ? 37.977 -0.050 -48.396 1.00 56.88 187 VAL A N 1
ATOM 1462 C CA . VAL A 1 187 ? 37.612 0.969 -49.385 1.00 56.88 187 VAL A CA 1
ATOM 1463 C C . VAL A 1 187 ? 37.539 0.260 -50.741 1.00 56.88 187 VAL A C 1
ATOM 1465 O O . VAL A 1 187 ? 38.532 0.163 -51.458 1.00 56.88 187 VAL A O 1
ATOM 1468 N N . THR A 1 188 ? 36.380 -0.291 -51.102 1.00 62.06 188 THR A N 1
ATOM 1469 C CA . THR A 1 188 ? 36.077 -0.514 -52.513 1.00 62.06 188 THR A CA 1
ATOM 1470 C C . THR A 1 188 ? 36.181 0.861 -53.161 1.00 62.06 188 THR A C 1
ATOM 1472 O O . THR A 1 188 ? 35.423 1.755 -52.766 1.00 62.06 188 THR A O 1
ATOM 1475 N N . PRO A 1 189 ? 37.133 1.082 -54.087 1.00 63.81 189 PRO A N 1
ATOM 1476 C CA . PRO A 1 189 ? 37.232 2.359 -54.769 1.00 63.81 189 PRO A CA 1
ATOM 1477 C C . PRO A 1 189 ? 35.871 2.658 -55.403 1.00 63.81 189 PRO A C 1
ATOM 1479 O O . PRO A 1 189 ? 35.190 1.719 -55.833 1.00 63.81 189 PRO A O 1
ATOM 1482 N N . PRO A 1 190 ? 35.443 3.931 -55.448 1.00 62.72 190 PRO A N 1
ATOM 1483 C CA . PRO A 1 190 ? 34.193 4.294 -56.088 1.00 62.72 190 PRO A CA 1
ATOM 1484 C C . PRO A 1 190 ? 34.231 3.746 -57.510 1.00 62.72 190 PRO A C 1
ATOM 1486 O O . PRO A 1 190 ? 34.994 4.220 -58.355 1.00 62.72 190 PRO A O 1
ATOM 1489 N N . VAL A 1 191 ? 33.434 2.709 -57.771 1.00 63.91 191 VAL A N 1
ATOM 1490 C CA . VAL A 1 191 ? 33.165 2.272 -59.133 1.00 63.91 191 VAL A CA 1
ATOM 1491 C C . VAL A 1 191 ? 32.558 3.495 -59.794 1.00 63.91 191 VAL A C 1
ATOM 1493 O O . VAL A 1 191 ? 31.444 3.897 -59.451 1.00 63.91 191 VAL A O 1
ATOM 1496 N N . LYS A 1 192 ? 33.335 4.133 -60.676 1.00 56.41 192 LYS A N 1
ATOM 1497 C CA . LYS A 1 192 ? 32.886 5.208 -61.554 1.00 56.41 192 LYS A CA 1
ATOM 1498 C C . LYS A 1 192 ? 31.673 4.674 -62.308 1.00 56.41 192 LYS A C 1
ATOM 1500 O O . LYS A 1 192 ? 31.815 4.015 -63.334 1.00 56.41 192 LYS A O 1
ATOM 1505 N N . ARG A 1 193 ? 30.471 4.920 -61.785 1.00 55.34 193 ARG A N 1
ATOM 1506 C CA . ARG A 1 193 ? 29.256 4.839 -62.583 1.00 55.34 193 ARG A CA 1
ATOM 1507 C C . ARG A 1 193 ? 29.403 5.960 -63.597 1.00 55.34 193 ARG A C 1
ATOM 1509 O O . ARG A 1 193 ? 29.331 7.131 -63.235 1.00 55.34 193 ARG A O 1
ATOM 1516 N N . GLY A 1 194 ? 29.737 5.581 -64.829 1.00 59.88 194 GLY A N 1
ATOM 1517 C CA . GLY A 1 194 ? 29.709 6.494 -65.960 1.00 59.88 194 GLY A CA 1
ATOM 1518 C C . GLY A 1 194 ? 28.335 7.166 -66.066 1.00 59.88 194 GLY A C 1
ATOM 1519 O O . GLY A 1 194 ? 27.371 6.676 -65.467 1.00 59.88 194 GLY A O 1
ATOM 1520 N N . PRO A 1 195 ? 28.239 8.291 -66.790 1.00 60.09 195 PRO A N 1
ATOM 1521 C CA . PRO A 1 195 ? 26.967 8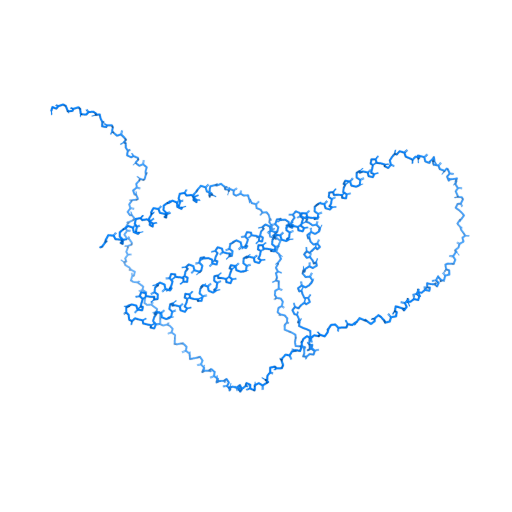.952 -67.037 1.00 60.09 195 PRO A CA 1
ATOM 1522 C C . PRO A 1 195 ? 26.038 7.950 -67.725 1.00 60.09 195 PRO A C 1
ATOM 1524 O O . PRO A 1 195 ? 26.220 7.615 -68.890 1.00 60.09 195 PRO A O 1
ATOM 1527 N N . ALA A 1 196 ? 25.084 7.403 -66.975 1.00 53.66 196 ALA A N 1
ATOM 1528 C CA . ALA A 1 196 ? 23.986 6.674 -67.572 1.00 53.66 196 ALA A CA 1
ATOM 1529 C C . ALA A 1 196 ? 23.152 7.719 -68.306 1.00 53.66 196 ALA A C 1
ATOM 1531 O O . ALA A 1 196 ? 22.545 8.583 -67.669 1.00 53.66 196 ALA A O 1
ATOM 1532 N N . ASP A 1 197 ? 23.188 7.656 -69.633 1.00 50.88 197 ASP A N 1
ATOM 1533 C CA . ASP A 1 197 ? 22.291 8.380 -70.516 1.00 50.88 197 ASP A CA 1
ATOM 1534 C C . ASP A 1 197 ? 20.852 8.168 -70.045 1.00 50.88 197 ASP A C 1
ATOM 1536 O O . ASP A 1 197 ? 20.254 7.100 -70.202 1.00 50.88 197 ASP A O 1
ATOM 1540 N N . VAL A 1 198 ? 20.297 9.208 -69.429 1.00 54.31 198 VAL A N 1
ATOM 1541 C CA . VAL A 1 198 ? 18.876 9.295 -69.124 1.00 54.31 198 VAL A CA 1
ATOM 1542 C C . VAL A 1 198 ? 18.184 9.533 -70.457 1.00 54.31 198 VAL A C 1
ATOM 1544 O O . VAL A 1 198 ? 18.053 10.665 -70.907 1.00 54.31 198 VAL A O 1
ATOM 1547 N N . THR A 1 199 ? 17.768 8.454 -71.111 1.00 58.69 199 THR A N 1
ATOM 1548 C CA . THR A 1 199 ? 16.819 8.498 -72.223 1.00 58.69 199 THR A CA 1
ATOM 1549 C C . THR A 1 199 ? 15.412 8.616 -71.624 1.00 58.69 199 THR A C 1
ATOM 1551 O O . THR A 1 199 ? 14.928 7.666 -71.002 1.00 58.69 199 THR A O 1
ATOM 1554 N N . PRO A 1 200 ? 14.721 9.766 -71.748 1.00 57.53 200 PRO A N 1
ATOM 1555 C CA . PRO A 1 200 ? 13.365 9.911 -71.249 1.00 57.53 200 PRO A CA 1
ATOM 1556 C C . PRO A 1 200 ? 12.410 9.371 -72.313 1.00 57.53 200 PRO A C 1
ATOM 1558 O O . PRO A 1 200 ? 12.082 10.064 -73.271 1.00 57.53 200 PRO A O 1
ATOM 1561 N N . GLY A 1 201 ? 11.969 8.120 -72.187 1.00 55.34 201 GLY A N 1
ATOM 1562 C CA . GLY A 1 201 ? 1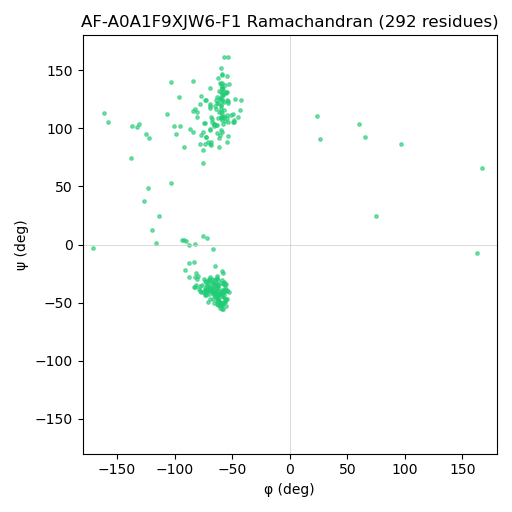0.988 7.615 -73.146 1.00 55.34 201 GLY A CA 1
ATOM 1563 C C . GLY A 1 201 ? 10.761 6.119 -73.137 1.00 55.34 201 GLY A C 1
ATOM 1564 O O . GLY A 1 201 ? 11.024 5.457 -74.132 1.00 55.34 201 GLY A O 1
ATOM 1565 N N . THR A 1 202 ? 10.211 5.571 -72.055 1.00 58.22 202 THR A N 1
ATOM 1566 C CA . THR A 1 202 ? 9.291 4.430 -72.185 1.00 58.22 202 THR A CA 1
ATOM 1567 C C . THR A 1 202 ? 8.458 4.273 -70.912 1.00 58.22 202 THR A C 1
ATOM 1569 O O . THR A 1 202 ? 9.007 3.954 -69.856 1.00 58.22 202 THR A O 1
ATOM 1572 N N . PRO A 1 203 ? 7.130 4.488 -70.953 1.00 56.16 203 PRO A N 1
ATOM 1573 C CA . PRO A 1 203 ? 6.265 4.117 -69.844 1.00 56.16 203 PRO A CA 1
ATOM 1574 C C . PRO A 1 203 ? 6.214 2.587 -69.769 1.00 56.16 203 PRO A C 1
ATOM 1576 O O . PRO A 1 203 ? 5.486 1.930 -70.514 1.00 56.16 203 PRO A O 1
ATOM 1579 N N . VAL A 1 204 ? 7.009 2.004 -68.872 1.00 53.88 204 VAL A N 1
ATOM 1580 C CA . VAL A 1 204 ? 6.901 0.585 -68.532 1.00 53.88 204 VAL A CA 1
ATOM 1581 C C . VAL A 1 204 ? 5.550 0.387 -67.849 1.00 53.88 204 VAL A C 1
ATOM 1583 O O . VAL A 1 204 ? 5.358 0.755 -66.688 1.00 53.88 204 VAL A O 1
ATOM 1586 N N . LYS A 1 205 ? 4.594 -0.182 -68.591 1.00 53.03 205 LYS A N 1
ATOM 1587 C CA . LYS A 1 205 ? 3.357 -0.746 -68.046 1.00 53.03 205 LYS A CA 1
ATOM 1588 C C . LYS A 1 205 ? 3.740 -1.746 -66.957 1.00 53.03 205 LYS A C 1
ATOM 1590 O O . LYS A 1 205 ? 4.197 -2.847 -67.252 1.00 53.03 205 LYS A O 1
ATOM 1595 N N . ARG A 1 206 ? 3.549 -1.364 -65.693 1.00 49.22 206 ARG A N 1
ATOM 1596 C CA . ARG A 1 206 ? 3.517 -2.314 -64.581 1.00 49.22 206 ARG A CA 1
ATOM 1597 C C . ARG A 1 206 ? 2.286 -3.189 -64.787 1.00 49.22 206 ARG A C 1
ATOM 1599 O O . ARG A 1 206 ? 1.165 -2.737 -64.569 1.00 49.22 206 ARG A O 1
ATOM 1606 N N . GLY A 1 207 ? 2.503 -4.407 -65.276 1.00 53.75 207 GLY A N 1
ATOM 1607 C CA . GLY A 1 207 ? 1.488 -5.451 -65.222 1.00 53.75 207 GLY A CA 1
ATOM 1608 C C . GLY A 1 207 ? 1.102 -5.730 -63.763 1.00 53.75 207 GLY A C 1
ATOM 1609 O O . GLY A 1 207 ? 1.921 -5.497 -62.866 1.00 53.75 207 GLY A O 1
ATOM 1610 N N . PRO A 1 208 ? -0.135 -6.183 -63.503 1.00 58.31 208 PRO A N 1
ATOM 1611 C CA . PRO A 1 208 ? -0.535 -6.613 -62.174 1.00 58.31 208 PRO A CA 1
ATOM 1612 C C . PRO A 1 208 ? 0.372 -7.770 -61.757 1.00 58.31 208 PRO A C 1
ATOM 1614 O O . PRO A 1 208 ? 0.417 -8.813 -62.404 1.00 58.31 208 PRO A O 1
ATOM 1617 N N . VAL A 1 209 ? 1.155 -7.556 -60.704 1.00 50.75 209 VAL A N 1
ATOM 1618 C CA . VAL A 1 209 ? 1.873 -8.643 -60.050 1.00 50.75 209 VAL A CA 1
ATOM 1619 C C . VAL A 1 209 ? 0.809 -9.420 -59.290 1.00 50.75 209 VAL A C 1
ATOM 1621 O O . VAL A 1 209 ? 0.308 -8.940 -58.272 1.00 50.75 209 VAL A O 1
ATOM 1624 N N . ASP A 1 210 ? 0.438 -10.585 -59.815 1.00 48.03 210 ASP A N 1
ATOM 1625 C CA . ASP A 1 210 ? -0.340 -11.581 -59.090 1.00 48.03 210 ASP A CA 1
ATOM 1626 C C . ASP A 1 210 ? 0.465 -12.008 -57.862 1.00 48.03 210 ASP A C 1
ATOM 1628 O O . ASP A 1 210 ? 1.342 -12.872 -57.901 1.00 48.03 210 ASP A O 1
ATOM 1632 N N . VAL A 1 211 ? 0.183 -11.351 -56.740 1.00 52.72 211 VAL A N 1
ATOM 1633 C CA . VAL A 1 211 ? 0.580 -11.823 -55.423 1.00 52.72 211 VAL A CA 1
ATOM 1634 C C . VAL A 1 211 ? -0.304 -13.028 -55.141 1.00 52.72 211 VAL A C 1
ATOM 1636 O O . VAL A 1 211 ? -1.382 -12.886 -54.577 1.00 52.72 211 VAL A O 1
ATOM 1639 N N . THR A 1 212 ? 0.127 -14.218 -55.556 1.00 54.75 212 THR A N 1
ATOM 1640 C CA . THR A 1 212 ? -0.421 -15.477 -55.044 1.00 54.75 212 THR A CA 1
ATOM 1641 C C . THR A 1 212 ? -0.210 -15.496 -53.528 1.00 54.75 212 THR A C 1
ATOM 1643 O O . THR A 1 212 ? 0.941 -15.599 -53.087 1.00 54.75 212 THR A O 1
ATOM 1646 N N . PRO A 1 213 ? -1.265 -15.375 -52.698 1.00 53.19 213 PRO A N 1
ATOM 1647 C CA . PRO A 1 213 ? -1.119 -15.559 -51.267 1.00 53.19 213 PRO A CA 1
ATOM 1648 C C . PRO A 1 213 ? -0.729 -17.017 -51.035 1.00 53.19 213 PRO A C 1
ATOM 1650 O O . PRO A 1 213 ? -1.447 -17.938 -51.426 1.00 53.19 213 PRO A O 1
ATOM 1653 N N . GLY A 1 214 ? 0.444 -17.215 -50.434 1.00 49.03 214 GLY A N 1
ATOM 1654 C CA . GLY A 1 214 ? 0.944 -18.529 -50.064 1.00 49.03 214 GLY A CA 1
ATOM 1655 C C . GLY A 1 214 ? -0.134 -19.327 -49.337 1.00 49.03 214 GLY A C 1
ATOM 1656 O O . GLY A 1 214 ? -0.715 -18.877 -48.349 1.00 49.03 214 GLY A O 1
ATOM 1657 N N . THR A 1 215 ? -0.398 -20.517 -49.863 1.00 54.75 215 THR A N 1
ATOM 1658 C CA . THR A 1 215 ? -1.222 -21.560 -49.259 1.00 54.75 215 THR A CA 1
ATOM 1659 C C . THR A 1 215 ? -0.927 -21.691 -47.761 1.00 54.75 215 THR A C 1
ATOM 1661 O O . THR A 1 215 ? 0.229 -21.933 -47.397 1.00 54.75 215 THR A O 1
ATOM 1664 N N . PRO A 1 216 ? -1.932 -21.581 -46.872 1.00 54.25 216 PRO A N 1
ATOM 1665 C CA . PRO A 1 216 ? -1.738 -21.893 -45.468 1.00 54.25 216 PRO A CA 1
ATOM 1666 C C . PRO A 1 216 ? -1.410 -23.382 -45.348 1.00 54.25 216 PRO A C 1
ATOM 1668 O O . PRO A 1 216 ? -2.213 -24.249 -45.696 1.00 54.25 216 PRO A O 1
ATOM 1671 N N . VAL A 1 217 ? -0.206 -23.680 -44.861 1.00 56.38 217 VAL A N 1
ATOM 1672 C CA . VAL A 1 217 ? 0.202 -25.033 -44.485 1.00 56.38 217 VAL A CA 1
ATOM 1673 C C . VAL A 1 217 ? -0.793 -25.538 -43.439 1.00 56.38 217 VAL A C 1
ATOM 1675 O O . VAL A 1 217 ? -0.827 -25.047 -42.309 1.00 56.38 217 VAL A O 1
ATOM 1678 N N . LYS A 1 218 ? -1.624 -26.513 -43.827 1.00 49.16 218 LYS A N 1
ATOM 1679 C CA . LYS A 1 218 ? -2.476 -27.283 -42.917 1.00 49.16 218 LYS A CA 1
ATOM 1680 C C . LYS A 1 218 ? -1.567 -27.994 -41.912 1.00 49.16 218 LYS A C 1
ATOM 1682 O O . LYS A 1 218 ? -1.004 -29.041 -42.214 1.00 49.16 218 LYS A O 1
ATOM 1687 N N . ARG A 1 219 ? -1.413 -27.428 -40.713 1.00 49.41 219 ARG A N 1
ATOM 1688 C CA . ARG A 1 219 ? -0.954 -28.200 -39.555 1.00 49.41 219 ARG A CA 1
ATOM 1689 C C . ARG A 1 219 ? -2.085 -29.158 -39.198 1.00 49.41 219 ARG A C 1
ATOM 1691 O O . ARG A 1 219 ? -3.197 -28.711 -38.926 1.00 49.41 219 ARG A O 1
ATOM 1698 N N . GLY A 1 220 ? -1.804 -30.456 -39.290 1.00 56.09 220 GLY A N 1
ATOM 1699 C CA . GLY A 1 220 ? -2.732 -31.512 -38.899 1.00 56.09 220 GLY A CA 1
ATOM 1700 C C . GLY A 1 220 ? -3.175 -31.372 -37.437 1.00 56.09 220 GLY A C 1
ATOM 1701 O O . GLY A 1 220 ? -2.519 -30.669 -36.659 1.00 56.09 220 GLY A O 1
ATOM 1702 N N . PRO A 1 221 ? -4.293 -32.011 -37.060 1.00 54.91 221 PRO A N 1
ATOM 1703 C CA . PRO A 1 221 ? -4.754 -32.032 -35.682 1.00 54.91 221 PRO A CA 1
ATOM 1704 C C . PRO A 1 221 ? -3.692 -32.728 -34.828 1.00 54.91 221 PRO A C 1
ATOM 1706 O O . PRO A 1 221 ? -3.464 -33.926 -34.947 1.00 54.91 221 PRO A O 1
ATOM 1709 N N . VAL A 1 222 ? -2.999 -31.957 -33.995 1.00 52.69 222 VAL A N 1
ATOM 1710 C CA . VAL A 1 222 ? -2.271 -32.525 -32.865 1.00 52.69 222 VAL A CA 1
ATOM 1711 C C . VAL A 1 222 ? -3.324 -32.750 -31.793 1.00 52.69 222 VAL A C 1
ATOM 1713 O O . VAL A 1 222 ? -3.919 -31.782 -31.311 1.00 52.69 222 VAL A O 1
ATOM 1716 N N . ASP A 1 223 ? -3.568 -34.014 -31.461 1.00 54.25 223 ASP A N 1
ATOM 1717 C CA . ASP A 1 223 ? -4.379 -34.435 -30.324 1.00 54.25 223 ASP A CA 1
ATOM 1718 C C . ASP A 1 223 ? -3.731 -33.934 -29.030 1.00 54.25 223 ASP A C 1
ATOM 1720 O O . ASP A 1 223 ? -2.954 -34.611 -28.358 1.00 54.25 223 ASP A O 1
ATOM 1724 N N . VAL A 1 224 ? -4.026 -32.682 -28.686 1.00 51.25 224 VAL A N 1
ATOM 1725 C CA . VAL A 1 224 ? -3.736 -32.137 -27.368 1.00 51.25 224 VAL A CA 1
ATOM 1726 C C . VAL A 1 224 ? -4.779 -32.726 -26.433 1.00 51.25 224 VAL A C 1
ATOM 1728 O O . VAL A 1 224 ? -5.905 -32.232 -26.338 1.00 51.25 224 VAL A O 1
ATOM 1731 N N . VAL A 1 225 ? -4.382 -33.803 -25.757 1.00 55.41 225 VAL A N 1
ATOM 1732 C CA . VAL A 1 225 ? -5.071 -34.371 -24.599 1.00 55.41 225 VAL A CA 1
ATOM 1733 C C . VAL A 1 225 ? -5.364 -33.229 -23.628 1.00 55.41 225 VAL A C 1
ATOM 1735 O O . VAL A 1 225 ? -4.482 -32.653 -22.990 1.00 55.41 225 VAL A O 1
ATOM 1738 N N . LYS A 1 226 ? -6.634 -32.841 -23.596 1.00 53.62 226 LYS A N 1
ATOM 1739 C CA . LYS A 1 226 ? -7.174 -31.789 -22.746 1.00 53.62 226 LYS A CA 1
ATOM 1740 C C . LYS A 1 226 ? -7.117 -32.312 -21.307 1.00 53.62 226 LYS A C 1
ATOM 1742 O O . LYS A 1 226 ? -7.759 -33.326 -21.047 1.00 53.62 226 LYS A O 1
ATOM 1747 N N . PRO A 1 227 ? -6.394 -31.673 -20.370 1.00 55.41 227 PRO A N 1
ATOM 1748 C CA . PRO A 1 227 ? -6.444 -32.101 -18.981 1.00 55.41 227 PRO A CA 1
ATOM 1749 C C . PRO A 1 227 ? -7.875 -31.919 -18.471 1.00 55.41 227 PRO A C 1
ATOM 1751 O O . PRO A 1 227 ? -8.446 -30.822 -18.545 1.00 55.41 227 PRO A O 1
ATOM 1754 N N . GLU A 1 228 ? -8.465 -33.020 -18.014 1.00 48.28 228 GLU A N 1
ATOM 1755 C CA . GLU A 1 228 ? -9.769 -33.046 -17.370 1.00 48.28 228 GLU A CA 1
ATOM 1756 C C . GLU A 1 228 ? -9.769 -32.048 -16.211 1.00 48.28 228 GLU A C 1
ATOM 1758 O O . GLU A 1 228 ? -8.932 -32.078 -15.308 1.00 48.28 228 GLU A O 1
ATOM 1763 N N . LYS A 1 229 ? -10.698 -31.093 -16.271 1.00 56.62 229 LYS A N 1
ATOM 1764 C CA . LYS A 1 229 ? -10.916 -30.158 -15.172 1.00 56.62 229 LYS A CA 1
ATOM 1765 C C . LYS A 1 229 ? -11.528 -30.942 -14.009 1.00 56.62 229 LYS A C 1
ATOM 1767 O O . LYS A 1 229 ? -12.495 -31.664 -14.248 1.00 56.62 229 LYS A O 1
ATOM 1772 N N . PRO A 1 230 ? -11.054 -30.761 -12.766 1.00 56.28 230 PRO A N 1
ATOM 1773 C CA . PRO A 1 230 ? -11.670 -31.403 -11.616 1.00 56.28 230 PRO A CA 1
ATOM 1774 C C . PRO A 1 230 ? -13.133 -30.965 -11.497 1.00 56.28 230 PRO A C 1
ATOM 1776 O O . PRO A 1 230 ? -13.449 -29.771 -11.574 1.00 56.28 230 PRO A O 1
ATOM 1779 N N . ASN A 1 231 ? -14.008 -31.960 -11.339 1.00 47.72 231 ASN A N 1
ATOM 1780 C CA . ASN A 1 231 ? -15.446 -31.819 -11.162 1.00 47.72 231 ASN A CA 1
ATOM 1781 C C . ASN A 1 231 ? -15.772 -30.689 -10.180 1.00 47.72 231 ASN A C 1
ATOM 1783 O O . ASN A 1 231 ? -15.454 -30.745 -8.989 1.00 47.72 231 ASN A O 1
ATOM 1787 N N . LYS A 1 232 ? -16.445 -29.653 -10.692 1.00 47.50 232 LYS A N 1
ATOM 1788 C CA . LYS A 1 232 ? -17.137 -28.675 -9.858 1.00 47.50 232 LYS A CA 1
ATOM 1789 C C . LYS A 1 232 ? -18.176 -29.444 -9.053 1.00 47.50 232 LYS A C 1
ATOM 1791 O O . LYS A 1 232 ? -19.160 -29.904 -9.618 1.00 47.50 232 LYS A O 1
ATOM 1796 N N . ARG A 1 233 ? -17.951 -29.562 -7.742 1.00 52.03 233 ARG A N 1
ATOM 1797 C CA . ARG A 1 233 ? -18.984 -29.949 -6.780 1.00 52.03 233 ARG A CA 1
ATOM 1798 C C . ARG A 1 233 ? -20.217 -29.084 -7.035 1.00 52.03 233 ARG A C 1
ATOM 1800 O O . ARG A 1 233 ? -20.170 -27.869 -6.823 1.00 52.03 233 ARG A O 1
ATOM 1807 N N . GLU A 1 234 ? -21.283 -29.716 -7.509 1.00 48.81 234 GLU A N 1
ATOM 1808 C CA . GLU A 1 234 ? -22.624 -29.154 -7.508 1.00 48.81 234 GLU A CA 1
ATOM 1809 C C . GLU A 1 234 ? -22.948 -28.747 -6.072 1.00 48.81 234 GLU A C 1
ATOM 1811 O O . GLU A 1 234 ? -23.049 -29.573 -5.166 1.00 48.81 234 GLU A O 1
ATOM 1816 N N . ARG A 1 235 ? -23.038 -27.436 -5.840 1.00 56.78 235 ARG A N 1
ATOM 1817 C CA . ARG A 1 235 ? -23.689 -26.931 -4.639 1.00 56.78 235 ARG A CA 1
ATOM 1818 C C . ARG A 1 235 ? -25.188 -27.139 -4.854 1.00 56.78 235 ARG A C 1
ATOM 1820 O O . ARG A 1 235 ? -25.692 -26.643 -5.861 1.00 56.78 235 ARG A O 1
ATOM 1827 N N . PRO A 1 236 ? -25.898 -27.838 -3.955 1.00 60.31 236 PRO A N 1
ATOM 1828 C CA . PRO A 1 236 ? -27.338 -27.981 -4.079 1.00 60.31 236 PRO A CA 1
ATOM 1829 C C . PRO A 1 236 ? -27.976 -26.591 -4.036 1.00 60.31 236 PRO A C 1
ATOM 1831 O O . PRO A 1 236 ? -27.717 -25.798 -3.126 1.00 60.31 236 PRO A O 1
ATOM 1834 N N . ASN A 1 237 ? -28.783 -26.300 -5.056 1.00 50.31 237 ASN A N 1
ATOM 1835 C CA . ASN A 1 237 ? -29.635 -25.123 -5.126 1.00 50.31 237 ASN A CA 1
ATOM 1836 C C . ASN A 1 237 ? -30.589 -25.138 -3.929 1.00 50.31 237 ASN A C 1
ATOM 1838 O O . ASN A 1 237 ? -31.627 -25.794 -3.957 1.00 50.31 237 ASN A O 1
ATOM 1842 N N . ARG A 1 238 ? -30.230 -24.421 -2.863 1.00 57.38 238 ARG A N 1
ATOM 1843 C CA . ARG A 1 238 ? -31.165 -24.080 -1.795 1.00 57.38 238 ARG A CA 1
ATOM 1844 C C . ARG A 1 238 ? -31.944 -22.852 -2.280 1.00 57.38 238 ARG A C 1
ATOM 1846 O O . ARG A 1 238 ? -31.302 -21.827 -2.523 1.00 57.38 238 ARG A O 1
ATOM 1853 N N . PRO A 1 239 ? -33.271 -22.927 -2.474 1.00 57.31 239 PRO A N 1
ATOM 1854 C CA . PRO A 1 239 ? -34.058 -21.746 -2.791 1.00 57.31 239 PRO A CA 1
ATOM 1855 C C . PRO A 1 239 ? -33.927 -20.773 -1.618 1.00 57.31 239 PRO A C 1
ATOM 1857 O O . PRO A 1 239 ? -34.312 -21.078 -0.491 1.00 57.31 239 PRO A O 1
ATOM 1860 N N . VAL A 1 240 ? -33.295 -19.628 -1.868 1.00 56.59 240 VAL A N 1
ATOM 1861 C CA . VAL A 1 240 ? -33.284 -18.519 -0.919 1.00 56.59 240 VAL A CA 1
ATOM 1862 C C . VAL A 1 240 ? -34.674 -17.911 -0.996 1.00 56.59 240 VAL A C 1
ATOM 1864 O O . VAL A 1 240 ? -35.019 -17.261 -1.979 1.00 56.59 240 VAL A O 1
ATOM 1867 N N . GLU A 1 241 ? -35.488 -18.190 0.013 1.00 60.56 241 GLU A N 1
ATOM 1868 C CA . GLU A 1 241 ? -36.771 -17.539 0.234 1.00 60.56 241 GLU A CA 1
ATOM 1869 C C . GLU A 1 241 ? -36.493 -16.052 0.497 1.00 60.56 241 GLU A C 1
ATOM 1871 O O . GLU A 1 241 ? -36.083 -15.644 1.586 1.00 60.56 241 GLU A O 1
ATOM 1876 N N . ILE A 1 242 ? -36.591 -15.242 -0.560 1.00 57.03 242 ILE A N 1
ATOM 1877 C CA . ILE A 1 242 ? -36.429 -13.792 -0.486 1.00 57.03 242 ILE A CA 1
ATOM 1878 C C . ILE A 1 242 ? -37.642 -13.269 0.275 1.00 57.03 242 ILE A C 1
ATOM 1880 O O . ILE A 1 242 ? -38.725 -13.124 -0.289 1.00 57.03 242 ILE A O 1
ATOM 1884 N N . GLN A 1 243 ? -37.467 -13.002 1.569 1.00 64.81 243 GLN A N 1
ATOM 1885 C CA . GLN A 1 243 ? -38.490 -12.308 2.337 1.00 64.81 243 GLN A CA 1
ATOM 1886 C C . GLN A 1 243 ? -38.758 -10.939 1.689 1.00 64.81 243 GLN A C 1
ATOM 1888 O O . GLN A 1 243 ? -37.802 -10.234 1.340 1.00 64.81 243 GLN A O 1
ATOM 1893 N N . PRO A 1 244 ? -4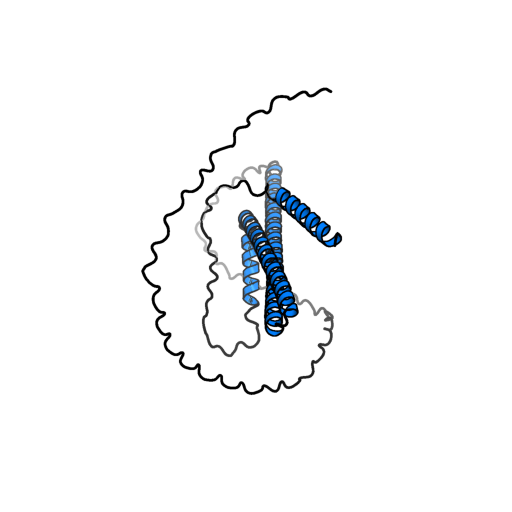0.031 -10.544 1.511 1.00 67.31 244 PRO A N 1
ATOM 1894 C CA . PRO A 1 244 ? -40.369 -9.256 0.931 1.00 67.31 244 PRO A CA 1
ATOM 1895 C C . PRO A 1 244 ? -39.767 -8.141 1.786 1.00 67.31 244 PRO A C 1
ATOM 1897 O O . PRO A 1 244 ? -40.001 -8.049 2.993 1.00 67.31 244 PRO A O 1
ATOM 1900 N N . ILE A 1 245 ? -38.961 -7.300 1.139 1.00 63.56 245 ILE A N 1
ATOM 1901 C CA . ILE A 1 245 ? -38.348 -6.116 1.735 1.00 63.56 245 ILE A CA 1
ATOM 1902 C C . ILE A 1 245 ? -39.488 -5.241 2.257 1.00 63.56 245 ILE A C 1
ATOM 1904 O O . ILE A 1 245 ? -40.251 -4.673 1.475 1.00 63.56 245 ILE A O 1
ATOM 1908 N N . ARG A 1 246 ? -39.629 -5.153 3.585 1.00 64.81 246 ARG A N 1
ATOM 1909 C CA . ARG A 1 246 ? -40.606 -4.256 4.205 1.00 64.81 246 ARG A CA 1
ATOM 1910 C C . ARG A 1 246 ? -40.304 -2.822 3.746 1.00 64.81 246 ARG A C 1
ATOM 1912 O O . ARG A 1 246 ? -39.143 -2.407 3.833 1.00 64.81 246 ARG A O 1
ATOM 1919 N N . PRO A 1 247 ? -41.301 -2.065 3.254 1.00 66.94 247 PRO A N 1
ATOM 1920 C CA . PRO A 1 247 ? -41.096 -0.676 2.873 1.00 66.94 247 PRO A CA 1
ATOM 1921 C C . PRO A 1 247 ? -40.584 0.098 4.088 1.00 66.94 247 PRO A C 1
ATOM 1923 O O . PRO A 1 247 ? -41.141 0.003 5.183 1.00 66.94 247 PRO A O 1
ATOM 1926 N N . LYS A 1 248 ? -39.479 0.828 3.902 1.00 69.00 248 LYS A N 1
ATOM 1927 C CA . LYS A 1 248 ? -38.950 1.723 4.934 1.00 69.00 248 LYS A CA 1
ATOM 1928 C C . LYS A 1 248 ? -40.047 2.732 5.298 1.00 69.00 248 LYS A C 1
ATOM 1930 O O . LYS A 1 248 ? -40.667 3.272 4.379 1.00 69.00 248 LYS A O 1
ATOM 1935 N N . PRO A 1 249 ? -40.294 2.987 6.594 1.00 72.56 249 PRO A N 1
ATOM 1936 C CA . PRO A 1 249 ? -41.256 4.004 6.989 1.00 72.56 249 PRO A CA 1
ATOM 1937 C C . PRO A 1 249 ? -40.837 5.362 6.404 1.00 72.56 249 PRO A C 1
ATOM 1939 O O . PRO A 1 249 ? -39.634 5.612 6.254 1.00 72.56 249 PRO A O 1
ATOM 1942 N N . PRO A 1 250 ? -41.803 6.229 6.054 1.00 68.44 250 PRO A N 1
ATOM 1943 C CA . PRO A 1 250 ? -41.503 7.570 5.582 1.00 68.44 250 PRO A CA 1
ATOM 1944 C C . PRO A 1 250 ? -40.639 8.273 6.626 1.00 68.44 250 PRO A C 1
ATOM 1946 O O . PRO A 1 250 ? -40.929 8.230 7.822 1.00 68.44 250 PRO A O 1
ATOM 1949 N N . ILE A 1 251 ? -39.543 8.870 6.158 1.00 62.62 251 ILE A N 1
ATOM 1950 C CA . ILE A 1 251 ? -38.648 9.690 6.969 1.00 62.62 251 ILE A CA 1
ATOM 1951 C C . ILE A 1 251 ? -39.518 10.788 7.578 1.00 62.62 251 ILE A C 1
ATOM 1953 O O . ILE A 1 251 ? -39.994 11.673 6.867 1.00 62.62 251 ILE A O 1
ATOM 1957 N N . GLY A 1 252 ? -39.793 10.659 8.877 1.00 62.25 252 GLY A N 1
ATOM 1958 C CA . GLY A 1 252 ? -40.553 11.641 9.630 1.00 62.25 252 GLY A CA 1
ATOM 1959 C C . GLY A 1 252 ? -39.898 13.003 9.462 1.00 62.25 252 GLY A C 1
ATOM 1960 O O . GLY A 1 252 ? -38.677 13.127 9.568 1.00 62.25 252 GLY A O 1
ATOM 1961 N N . VAL A 1 253 ? -40.723 13.996 9.145 1.00 63.59 253 VAL A N 1
ATOM 1962 C CA . VAL A 1 253 ? -40.339 15.401 9.047 1.00 63.59 253 VAL A CA 1
ATOM 1963 C C . VAL A 1 253 ? -39.598 15.766 10.330 1.00 63.59 253 VAL A C 1
ATOM 1965 O O . VAL A 1 253 ? -40.175 15.738 11.415 1.00 63.59 253 VAL A O 1
ATOM 1968 N N . ILE A 1 254 ? -38.297 16.025 10.204 1.00 68.50 254 ILE A N 1
ATOM 1969 C CA . ILE A 1 254 ? -37.462 16.468 11.318 1.00 68.50 254 ILE A CA 1
ATOM 1970 C C . ILE A 1 254 ? -38.041 17.818 11.763 1.00 68.50 254 ILE A C 1
ATOM 1972 O O . ILE A 1 254 ? -38.146 18.715 10.921 1.00 68.50 254 ILE A O 1
ATOM 1976 N N . PRO A 1 255 ? -38.469 17.970 13.030 1.00 74.75 255 PRO A N 1
ATOM 1977 C CA . PRO A 1 255 ? -38.983 19.244 13.506 1.00 74.75 255 PRO A CA 1
ATOM 1978 C C . PRO A 1 255 ? -37.901 20.324 13.351 1.00 74.75 255 PRO A C 1
ATOM 1980 O O . PRO A 1 255 ? -36.710 20.014 13.473 1.00 74.75 255 PRO A O 1
ATOM 1983 N N . PRO A 1 256 ? -38.286 21.578 13.055 1.00 73.00 256 PRO A N 1
ATOM 1984 C CA . PRO A 1 256 ? -37.337 22.673 12.937 1.00 73.00 256 PRO A CA 1
ATOM 1985 C C . PRO A 1 256 ? -36.509 22.760 14.220 1.00 73.00 256 PRO A C 1
ATOM 1987 O O . PRO A 1 256 ? -37.050 22.826 15.321 1.00 73.00 256 PRO A O 1
ATOM 1990 N N . ILE A 1 257 ? -35.188 22.701 14.056 1.00 73.50 257 ILE A N 1
ATOM 1991 C CA . ILE A 1 257 ? -34.219 22.846 15.139 1.00 73.50 257 ILE A CA 1
ATOM 1992 C C . ILE A 1 257 ? -34.443 24.231 15.746 1.00 73.50 257 ILE A C 1
ATOM 1994 O O . ILE A 1 257 ? -34.241 25.239 15.066 1.00 73.50 257 ILE A O 1
ATOM 1998 N N . GLU A 1 258 ? -34.891 24.274 16.999 1.00 73.50 258 GLU A N 1
ATOM 1999 C CA . GLU A 1 258 ? -35.031 25.527 17.735 1.00 73.50 258 GLU A CA 1
ATOM 2000 C C . GLU A 1 258 ? -33.682 26.264 17.768 1.00 73.50 258 GLU A C 1
ATOM 2002 O O . GLU A 1 258 ? -32.633 25.631 17.963 1.00 73.50 258 GLU A O 1
ATOM 2007 N N . PRO A 1 259 ? -33.674 27.592 17.554 1.00 72.94 259 PRO A N 1
ATOM 2008 C CA . PRO A 1 259 ? -32.454 28.376 17.607 1.00 72.94 259 PRO A CA 1
ATOM 2009 C C . PRO A 1 259 ? -31.838 28.250 18.999 1.00 72.94 259 PRO A C 1
ATOM 2011 O O . PRO A 1 259 ? -32.448 28.568 20.019 1.00 72.94 259 PRO A O 1
ATOM 2014 N N . ARG A 1 260 ? -30.607 27.737 19.022 1.00 75.94 260 ARG A N 1
ATOM 2015 C CA . ARG A 1 260 ? -29.803 27.572 20.231 1.00 75.94 260 ARG A CA 1
ATOM 2016 C C . ARG A 1 260 ? -29.680 28.936 20.931 1.00 75.94 260 ARG A C 1
ATOM 2018 O O . ARG A 1 260 ? -29.318 29.894 20.249 1.00 75.94 260 ARG A O 1
ATOM 2025 N N . PRO A 1 261 ? -29.946 29.039 22.246 1.00 76.38 261 PRO A N 1
ATOM 2026 C CA . PRO A 1 261 ? -29.819 30.301 22.964 1.00 76.38 261 PRO A CA 1
ATOM 2027 C C . PRO A 1 261 ? -28.389 30.828 22.831 1.00 76.38 261 PRO A C 1
ATOM 2029 O O . PRO A 1 261 ? -27.422 30.077 23.007 1.00 76.38 261 PRO A O 1
ATOM 2032 N N . GLU A 1 262 ? -28.271 32.104 22.473 1.00 73.25 262 GLU A N 1
ATOM 2033 C CA . GLU A 1 262 ? -26.983 32.771 22.340 1.00 73.25 262 GLU A CA 1
ATOM 2034 C C . GLU A 1 262 ? -26.240 32.744 23.684 1.00 73.25 262 GLU A C 1
ATOM 2036 O O . GLU A 1 262 ? -26.854 32.925 24.742 1.00 73.25 262 GLU A O 1
ATOM 2041 N N . PRO A 1 263 ? -24.924 32.473 23.678 1.00 73.62 263 PRO A N 1
ATOM 2042 C CA . PRO A 1 263 ? -24.140 32.514 24.899 1.00 73.62 263 PRO A CA 1
ATOM 2043 C C . PRO A 1 263 ? -24.153 33.941 25.470 1.00 73.62 263 PRO A C 1
ATOM 2045 O O . PRO A 1 263 ? -24.104 34.902 24.701 1.00 73.62 263 PRO A O 1
ATOM 2048 N N . PRO A 1 264 ? -24.183 34.102 26.804 1.00 72.75 264 PRO A N 1
ATOM 2049 C CA . PRO A 1 264 ? -24.211 35.415 27.432 1.00 72.75 264 PRO A CA 1
ATOM 2050 C C . PRO A 1 264 ? -22.984 36.232 27.012 1.00 72.75 264 PRO A C 1
ATOM 2052 O O . PRO A 1 264 ? -21.845 35.932 27.379 1.00 72.75 264 PRO A O 1
ATOM 2055 N N . THR A 1 265 ? -23.225 37.287 26.238 1.00 65.38 265 THR A N 1
ATOM 2056 C CA . THR A 1 265 ? -22.251 38.322 25.895 1.00 65.38 265 THR A CA 1
ATOM 2057 C C . THR A 1 265 ? -21.929 39.123 27.153 1.00 65.38 265 THR A C 1
ATOM 2059 O O . THR A 1 265 ? -22.600 40.103 27.466 1.00 65.38 265 THR A O 1
ATOM 2062 N N . GLY A 1 266 ? -20.942 38.676 27.926 1.00 65.50 266 GLY A N 1
ATOM 2063 C CA . GLY A 1 266 ? -20.556 39.392 29.145 1.00 65.50 266 GLY A CA 1
ATOM 2064 C C . GLY A 1 266 ? -19.282 38.930 29.842 1.00 65.50 266 GLY A C 1
ATOM 2065 O O . GLY A 1 266 ? -18.885 39.556 30.819 1.00 65.50 266 GLY A O 1
ATOM 2066 N N . VAL A 1 267 ? -18.612 37.877 29.369 1.00 57.66 267 VAL A N 1
ATOM 2067 C CA . VAL A 1 267 ? -17.346 37.444 29.972 1.00 57.66 267 VAL A CA 1
ATOM 2068 C C . VAL A 1 267 ? -16.198 37.995 29.141 1.00 57.66 267 VAL A C 1
ATOM 2070 O O . VAL A 1 267 ? -15.807 37.422 28.125 1.00 57.66 267 VAL A O 1
ATOM 2073 N N . THR A 1 268 ? -15.676 39.143 29.565 1.00 71.56 268 THR A N 1
ATOM 2074 C CA . THR A 1 268 ? -14.369 39.640 29.136 1.00 71.56 268 THR A CA 1
ATOM 2075 C C . THR A 1 268 ? -13.338 38.536 29.388 1.00 71.56 268 THR A C 1
ATOM 2077 O O . THR A 1 268 ? -13.235 38.058 30.522 1.00 71.56 268 THR A O 1
ATOM 2080 N N . PRO A 1 269 ? -12.591 38.080 28.367 1.00 72.50 269 PRO A N 1
ATOM 2081 C CA . PRO A 1 269 ? -11.555 37.083 28.581 1.00 72.50 269 PRO A CA 1
ATOM 2082 C C . PRO A 1 269 ? -10.502 37.649 29.549 1.00 72.50 269 PRO A C 1
ATOM 2084 O O . PRO A 1 269 ? -10.155 38.831 29.443 1.00 72.50 269 PRO A O 1
ATOM 2087 N N . PRO A 1 270 ? -10.001 36.846 30.505 1.00 73.44 270 PRO A N 1
ATOM 2088 C CA . PRO A 1 270 ? -8.950 37.287 31.410 1.00 73.44 270 PRO A CA 1
ATOM 2089 C C . PRO A 1 270 ? -7.716 37.703 30.606 1.00 73.44 270 PRO A C 1
ATOM 2091 O O . PRO A 1 270 ? -7.361 37.063 29.613 1.00 73.44 270 PRO A O 1
ATOM 2094 N N . ALA A 1 271 ? -7.090 38.799 31.034 1.00 72.75 271 ALA A N 1
ATOM 2095 C CA . ALA A 1 271 ? -5.908 39.354 30.392 1.00 72.75 271 ALA A CA 1
ATOM 2096 C C . ALA A 1 271 ? -4.819 38.273 30.228 1.00 72.75 271 ALA A C 1
ATOM 2098 O O . ALA A 1 271 ? -4.613 37.477 31.151 1.00 72.75 271 ALA A O 1
ATOM 2099 N N . PRO A 1 272 ? -4.124 38.227 29.076 1.00 71.44 272 PRO A N 1
ATOM 2100 C CA . PRO A 1 272 ? -3.076 37.246 28.840 1.00 71.44 272 PRO A CA 1
ATOM 2101 C C . PRO A 1 272 ? -1.981 37.408 29.896 1.00 71.44 272 PRO A C 1
ATOM 2103 O O . PRO A 1 272 ? -1.359 38.462 30.019 1.00 71.44 272 PRO A O 1
ATOM 2106 N N . THR A 1 273 ? -1.758 36.355 30.678 1.00 73.44 273 THR A N 1
ATOM 2107 C CA . THR A 1 273 ? -0.643 36.277 31.621 1.00 73.44 273 THR A CA 1
ATOM 2108 C C . THR A 1 273 ? 0.677 36.361 30.850 1.00 73.44 273 THR A C 1
ATOM 2110 O O . THR A 1 273 ? 0.823 35.634 29.861 1.00 73.44 273 THR A O 1
ATOM 2113 N N . PRO A 1 274 ? 1.640 37.204 31.270 1.00 72.19 274 PRO A N 1
ATOM 2114 C CA . PRO A 1 274 ? 2.923 37.322 30.589 1.00 72.19 274 PRO A CA 1
ATOM 2115 C C . PRO A 1 274 ? 3.647 35.975 30.620 1.00 72.19 274 PRO A C 1
ATOM 2117 O O . PRO A 1 274 ? 3.813 35.364 31.677 1.00 72.19 274 PRO A O 1
ATOM 2120 N N . SER A 1 275 ? 4.032 35.492 29.441 1.00 70.75 275 SER A N 1
ATOM 2121 C CA . SER A 1 275 ? 4.794 34.257 29.290 1.00 70.75 275 SER A CA 1
ATOM 2122 C C . SER A 1 275 ? 6.121 34.363 30.054 1.00 70.75 275 SER A C 1
ATOM 2124 O O . SER A 1 275 ? 6.780 35.400 29.961 1.00 70.75 275 SER A O 1
ATOM 2126 N N . PRO A 1 276 ? 6.532 33.328 30.809 1.00 66.50 276 PRO A N 1
ATOM 2127 C CA . PRO A 1 276 ? 7.828 33.329 31.468 1.00 66.50 276 PRO A CA 1
ATOM 2128 C C . PRO A 1 276 ? 8.934 33.348 30.409 1.00 66.50 276 PRO A C 1
ATOM 2130 O O . PRO A 1 276 ? 8.972 32.508 29.510 1.00 66.50 276 PRO A O 1
ATOM 2133 N N . ASP A 1 277 ? 9.803 34.347 30.520 1.00 64.38 277 ASP A N 1
ATOM 2134 C CA . ASP A 1 277 ? 10.947 34.581 29.647 1.00 64.38 277 ASP A CA 1
ATOM 2135 C C . ASP A 1 277 ? 11.934 33.406 29.766 1.00 64.38 277 ASP A C 1
ATOM 2137 O O . ASP A 1 277 ? 12.653 33.257 30.757 1.00 64.38 277 ASP A O 1
ATOM 2141 N N . LEU A 1 278 ? 11.922 32.521 28.765 1.00 65.06 278 LEU A N 1
ATOM 2142 C CA . LEU A 1 278 ? 12.716 31.287 28.715 1.00 65.06 278 LEU A CA 1
ATOM 2143 C C . LEU A 1 278 ? 14.220 31.531 28.483 1.00 65.06 278 LEU A C 1
ATOM 2145 O O . LEU A 1 278 ? 14.978 30.574 28.357 1.00 65.06 278 LEU A O 1
ATOM 2149 N N . ASN A 1 279 ? 14.677 32.786 28.464 1.00 66.94 279 ASN A N 1
ATOM 2150 C CA . ASN A 1 279 ? 16.081 33.132 28.223 1.00 66.94 279 ASN A CA 1
ATOM 2151 C C . ASN A 1 279 ? 16.941 33.264 29.492 1.00 66.94 279 ASN A C 1
ATOM 2153 O O . ASN A 1 279 ? 18.124 33.591 29.397 1.00 66.94 279 ASN A O 1
ATOM 2157 N N . ARG A 1 280 ? 16.404 32.996 30.689 1.00 54.91 280 ARG A N 1
ATOM 2158 C CA . ARG A 1 280 ? 17.194 33.057 31.930 1.00 54.91 280 ARG A CA 1
ATOM 2159 C C . ARG A 1 280 ? 17.806 31.693 32.266 1.00 54.91 280 ARG A C 1
ATOM 2161 O O . ARG A 1 280 ? 17.258 30.928 33.054 1.00 54.91 280 ARG A O 1
ATOM 2168 N N . LEU A 1 281 ? 18.957 31.404 31.659 1.00 59.38 281 LEU A N 1
ATOM 2169 C CA . LEU A 1 281 ? 19.833 30.299 32.064 1.00 59.38 281 LEU A CA 1
ATOM 2170 C C . LEU A 1 281 ? 20.258 30.489 33.537 1.00 59.38 281 LEU A C 1
ATOM 2172 O O . LEU A 1 281 ? 20.728 31.577 33.886 1.00 59.38 281 LEU A O 1
ATOM 2176 N N . PRO A 1 282 ? 20.105 29.481 34.416 1.00 59.78 282 PRO A N 1
ATOM 2177 C CA . PRO A 1 282 ? 20.614 29.559 35.778 1.00 59.78 282 PRO A CA 1
ATOM 2178 C C . PRO A 1 282 ? 22.146 29.518 35.759 1.00 59.78 282 PRO A C 1
ATOM 2180 O O . PRO A 1 282 ? 22.753 28.578 35.245 1.00 59.78 282 PRO A O 1
ATOM 2183 N N . GLY A 1 283 ? 22.752 30.571 36.308 1.00 54.06 283 GLY A N 1
ATOM 2184 C CA . GLY A 1 283 ? 24.188 30.686 36.510 1.00 54.06 283 GLY A CA 1
ATOM 2185 C C . GLY A 1 283 ? 24.724 29.553 37.382 1.00 54.06 283 GLY A C 1
ATOM 2186 O O . GLY A 1 283 ? 24.148 29.189 38.407 1.00 54.06 283 GLY A O 1
ATOM 2187 N N . THR A 1 284 ? 25.837 28.991 36.933 1.00 55.59 284 THR A N 1
ATOM 2188 C CA . THR A 1 284 ? 26.686 28.065 37.670 1.00 55.59 284 THR A CA 1
ATOM 2189 C C . THR A 1 284 ? 27.465 28.840 38.731 1.00 55.59 284 THR A C 1
ATOM 2191 O O . THR A 1 284 ? 28.593 29.264 38.479 1.00 55.59 284 THR A O 1
ATOM 2194 N N . ASP A 1 285 ? 26.878 29.030 39.908 1.00 47.88 285 ASP A N 1
ATOM 2195 C CA . ASP A 1 285 ? 27.622 29.524 41.063 1.00 47.88 285 ASP A CA 1
ATOM 2196 C C . ASP A 1 285 ? 28.315 28.348 41.760 1.00 47.88 285 ASP A C 1
ATOM 2198 O O . ASP A 1 285 ? 27.693 27.402 42.251 1.00 47.88 285 ASP A O 1
ATOM 2202 N N . GLY A 1 286 ? 29.646 28.395 41.713 1.00 49.22 286 GLY A N 1
ATOM 2203 C CA . GLY A 1 286 ? 30.549 27.394 42.256 1.00 49.22 286 GLY A CA 1
ATOM 2204 C C . GLY A 1 286 ? 30.436 27.248 43.771 1.00 49.22 286 GLY A C 1
ATOM 2205 O O . GLY A 1 286 ? 30.611 28.202 44.524 1.00 49.22 286 GLY A O 1
ATOM 2206 N N . ALA A 1 287 ? 30.236 26.010 44.219 1.00 48.91 287 ALA A N 1
ATOM 2207 C CA . ALA A 1 287 ? 30.477 25.612 45.596 1.00 48.91 287 ALA A CA 1
ATOM 2208 C C . ALA A 1 287 ? 31.949 25.203 45.745 1.00 48.91 287 ALA A C 1
ATOM 2210 O O . ALA A 1 287 ? 32.358 24.098 45.387 1.00 48.91 287 ALA A O 1
ATOM 2211 N N . THR A 1 288 ? 32.755 26.122 46.266 1.00 51.88 288 THR A N 1
ATOM 2212 C CA . THR A 1 288 ? 34.103 25.857 46.768 1.00 51.88 288 THR A CA 1
ATOM 2213 C C . THR A 1 288 ? 34.046 25.093 48.093 1.00 51.88 288 THR A C 1
ATOM 2215 O O . THR A 1 288 ? 33.438 25.558 49.051 1.00 51.88 288 THR A O 1
ATOM 2218 N N . ASN A 1 289 ? 34.716 23.940 48.115 1.00 50.22 289 ASN A N 1
ATOM 2219 C CA . ASN A 1 289 ? 35.477 23.315 49.205 1.00 50.22 289 ASN A CA 1
ATOM 2220 C C . ASN A 1 289 ? 35.133 23.689 50.661 1.00 50.22 289 ASN A C 1
ATOM 2222 O O . ASN A 1 289 ? 35.529 24.740 51.159 1.00 50.22 289 ASN A O 1
ATOM 2226 N N . GLY A 1 290 ? 34.554 22.724 51.382 1.00 48.06 290 GLY A N 1
ATOM 2227 C CA . GLY A 1 290 ? 34.514 22.679 52.843 1.00 48.06 290 GLY A CA 1
ATOM 2228 C C . GLY A 1 290 ? 35.155 21.394 53.363 1.00 48.06 290 GLY A C 1
ATOM 2229 O O . GLY A 1 290 ? 34.495 20.367 53.489 1.00 48.06 290 GLY A O 1
ATOM 2230 N N . THR A 1 291 ? 36.453 21.466 53.644 1.00 53.53 291 THR A N 1
ATOM 2231 C CA . THR A 1 291 ? 37.235 20.505 54.427 1.00 53.53 291 THR A CA 1
ATOM 2232 C C . THR A 1 291 ? 36.656 20.380 55.837 1.00 53.53 291 THR A C 1
ATOM 2234 O O . THR A 1 291 ? 36.577 21.381 56.545 1.00 53.53 291 THR A O 1
ATOM 2237 N N . VAL A 1 292 ? 36.325 19.167 56.286 1.00 51.56 292 VAL A N 1
ATOM 2238 C CA . VAL A 1 292 ? 36.140 18.876 57.716 1.00 51.56 292 VAL A CA 1
ATOM 2239 C C . VAL A 1 292 ? 36.891 17.597 58.068 1.00 51.56 292 VAL A C 1
ATOM 2241 O O . VAL A 1 292 ? 36.447 16.484 57.808 1.00 51.56 292 VAL A O 1
ATOM 2244 N N . THR A 1 293 ? 38.059 17.791 58.671 1.00 57.25 293 THR A N 1
ATOM 2245 C CA . THR A 1 293 ? 38.657 16.888 59.654 1.00 57.25 293 THR A CA 1
ATOM 2246 C C . THR A 1 293 ? 37.956 17.081 60.997 1.00 57.25 293 THR A C 1
ATOM 2248 O O . THR A 1 293 ? 37.934 18.215 61.479 1.00 57.25 293 THR A O 1
ATOM 2251 N N . ARG A 1 294 ? 37.471 16.008 61.627 1.00 49.75 294 ARG A N 1
ATOM 2252 C CA . ARG A 1 294 ? 37.975 15.487 62.912 1.00 49.75 294 ARG A CA 1
ATOM 2253 C C . ARG A 1 294 ? 37.273 14.183 63.272 1.00 49.75 294 ARG A C 1
ATOM 2255 O O . ARG A 1 294 ? 36.040 14.127 63.093 1.00 49.75 294 ARG A O 1
#

Sequence (294 aa):
MEGKKMKKLFSMVLAGMIAAAVLPLFAEEKSGELPVDIGLTVQQNNAGGNSEEAKSRAPGQVKKNRDRKEVKEFIKKHPYAAEKYGEKLEKRGERLQERGQKMEQRGEAMQDKAEVLDEKGNDKAAARLEEKGEALENRGEALQKRGERQERLGEKIQEAAEKNQDRIQDRTQDRERQAEGGNTGAVTPPVKRGPADVTPGTPVKRGPVDVTPGTPVKRGPVDVVKPEKPNKRERPNRPVEIQPIRPKPPIGVIPPIEPRPEPPTGVTPPAPTPSPDLNRLPGTDGATNGTVTR

Mean predicted aligned error: 20.0 Å

pLDDT: mean 72.51, std 19.24, range [37.69, 98.38]